Protein AF-A0A7S4FDG1-F1 (afdb_monomer)

Nearest PDB structures (foldseek):
  8xqa-assembly1_B  TM=4.935E-01  e=6.715E+00  Strongylocentrotus purpuratus

Foldseek 3Di:
DPLPVVCVVLVVQLVVVCPDPDHDDSVVSVVVS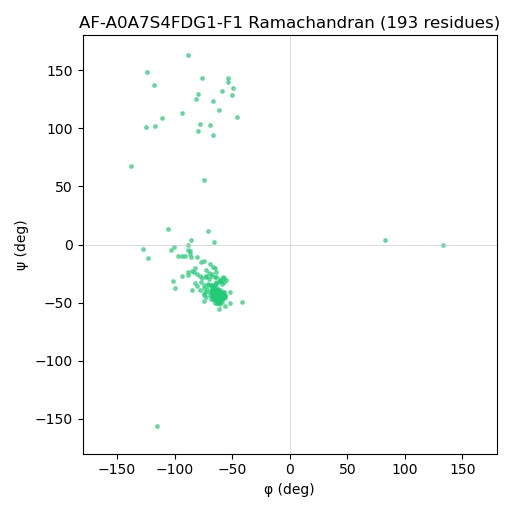LVVQCVDPVRVVVVVVCCVVCVVVVVVVVCVVLVVPADPVLLVVLVVLLVVVLVVVLVCLLVVLLVVVVVDVDDPLCNVQVSLQVLQDDDVQLVVLVVQLVPDDPCSVSSSSNSSSNNVVSNVSRVVSVCVSCVSSVNNDPDDPPPDDDPPPVVVVVVVVVD

Secondary structure (DSSP, 8-state):
--SGGG-HHHHHHHHHHHSSSS---HHHHHHHHHHHHHTSTTHHHHHHHHHHHHHHHHHHHHHHHHHHHS-HHHHHHHHHHHHHHHHHHHHHHHHHHHHHHHHTT--HHHHHHGGGGGS---HHHHHHHHHHHHH-TTTHHHHHHHHHHHHHHHHHHHHHHHHHHHHHHTGGG-PPPTT---TTSHHHHHTTT--

Solvent-accessible surface area (backbone atoms only — not comparable to full-atom values): 10952 Å² total; per-residue (Å²): 130,85,66,69,80,76,41,56,68,56,56,47,51,48,49,57,53,56,71,46,102,54,87,56,56,69,69,59,47,51,52,52,53,48,51,61,42,56,72,35,80,79,50,32,57,60,50,49,54,52,45,69,66,44,46,63,60,53,50,50,52,48,52,49,51,57,57,69,71,52,59,69,68,54,36,67,73,28,43,68,59,10,52,51,52,42,52,54,46,54,52,50,39,46,51,50,37,43,52,52,31,71,77,39,98,53,56,71,44,51,46,72,33,46,43,37,56,63,50,47,61,63,67,69,59,53,54,54,31,53,49,41,30,74,72,30,88,90,60,14,56,67,48,24,38,25,49,50,44,22,45,52,54,30,49,67,53,14,60,62,34,30,55,48,23,31,54,70,54,56,64,69,64,70,70,66,69,92,88,61,87,75,78,69,65,60,67,63,53,54,68,68,73,78,115

Mean predicted aligned error: 11.76 Å

Sequence (195 aa):
GRYAFRFEPFARAAMAMDAGPCWIEPMLSCMLAGSLVCNDWRRRHELHLLLSSTMPDVLLFFFFTTGGAMDSTLLLTAWPAAVGLCAARIVSMYVGAKAGASCSDSPPAMASYGWLAFVTQAGVSLGLTEEIGAKFEHFGKPLETALAASIVLNQLIGPPMLKLALRRSGEAFSAPPAGREWKGAEAAGESAAEA

Structure (mmCIF, N/CA/C/O backbone):
data_AF-A0A7S4FDG1-F1
#
_entry.id   AF-A0A7S4FDG1-F1
#
loop_
_atom_site.group_PDB
_atom_site.id
_atom_site.type_symbol
_atom_site.label_atom_id
_atom_site.label_alt_id
_atom_site.label_comp_id
_atom_site.label_asym_id
_atom_site.label_entity_id
_atom_site.label_seq_id
_atom_site.pdbx_PDB_ins_code
_atom_site.Cartn_x
_atom_site.Cartn_y
_atom_site.Cartn_z
_atom_site.occupancy
_atom_site.B_iso_or_equiv
_atom_site.auth_seq_id
_atom_site.auth_comp_id
_atom_site.auth_asym_id
_atom_site.auth_atom_id
_atom_site.pdbx_PDB_model_num
ATOM 1 N N . GLY A 1 1 ? -6.623 31.354 -6.448 1.00 41.88 1 GLY A N 1
ATOM 2 C CA . GLY A 1 1 ? -5.922 32.495 -5.818 1.00 41.88 1 GLY A CA 1
ATOM 3 C C . GLY A 1 1 ? -6.141 32.679 -4.315 1.00 41.88 1 GLY A C 1
ATOM 4 O O . GLY A 1 1 ? -5.255 33.229 -3.685 1.00 41.88 1 GLY A O 1
ATOM 5 N N . ARG A 1 2 ? -7.266 32.254 -3.704 1.00 41.38 2 ARG A N 1
ATOM 6 C CA . ARG A 1 2 ? -7.578 32.555 -2.281 1.00 41.38 2 ARG A CA 1
ATOM 7 C C . ARG A 1 2 ? -7.160 31.499 -1.245 1.00 41.38 2 ARG A C 1
ATOM 9 O O . ARG A 1 2 ? -7.183 31.799 -0.060 1.00 41.38 2 ARG A O 1
ATOM 16 N N . TYR A 1 3 ? -6.736 30.311 -1.674 1.00 44.47 3 TYR A N 1
ATOM 17 C CA . TYR A 1 3 ? -6.287 29.254 -0.757 1.00 44.47 3 TYR A CA 1
ATOM 18 C C . TYR A 1 3 ? -4.770 29.258 -0.528 1.00 44.47 3 TYR A C 1
ATOM 20 O O . TYR A 1 3 ? -4.333 28.904 0.554 1.00 44.47 3 TYR A O 1
ATOM 28 N N . ALA A 1 4 ? -3.963 29.751 -1.476 1.00 44.75 4 ALA A N 1
ATOM 29 C CA . ALA A 1 4 ? -2.496 29.727 -1.384 1.00 44.75 4 ALA A CA 1
ATOM 30 C C . ALA A 1 4 ? -1.928 30.493 -0.168 1.00 44.75 4 ALA A C 1
ATOM 32 O O . ALA A 1 4 ? -0.920 30.090 0.401 1.00 44.75 4 ALA A O 1
ATOM 33 N N . PHE A 1 5 ? -2.597 31.560 0.280 1.00 43.16 5 PHE A N 1
ATOM 34 C CA . PHE A 1 5 ? -2.069 32.458 1.317 1.00 43.16 5 PHE A CA 1
ATOM 35 C C . PHE A 1 5 ? -2.235 31.937 2.759 1.00 43.16 5 PHE A C 1
ATOM 37 O O . PHE A 1 5 ? -1.664 32.506 3.683 1.00 43.16 5 PHE A O 1
ATOM 44 N N . ARG A 1 6 ? -3.005 30.860 2.983 1.00 53.59 6 ARG A N 1
ATOM 45 C CA . ARG A 1 6 ? -3.254 30.310 4.334 1.00 53.59 6 ARG A CA 1
ATOM 46 C C . ARG A 1 6 ? -2.449 29.036 4.644 1.00 53.59 6 ARG A C 1
ATOM 48 O O . ARG A 1 6 ? -2.449 28.590 5.788 1.00 53.59 6 ARG A O 1
ATOM 55 N N . PHE A 1 7 ? -1.704 28.512 3.662 1.00 53.28 7 PHE A N 1
ATOM 56 C CA . PHE A 1 7 ? -0.836 27.326 3.791 1.00 53.28 7 PHE A CA 1
ATOM 57 C C . PHE A 1 7 ? 0.651 27.641 3.962 1.00 53.28 7 PHE A C 1
ATOM 59 O O . PHE A 1 7 ? 1.423 26.721 4.197 1.00 53.28 7 PHE A O 1
ATOM 66 N N . GLU A 1 8 ? 1.049 28.914 3.937 1.00 57.84 8 GLU A N 1
ATOM 67 C CA . GLU A 1 8 ? 2.378 29.380 4.373 1.00 57.84 8 GLU A CA 1
ATOM 68 C C . GLU A 1 8 ? 2.864 28.681 5.664 1.00 57.84 8 GLU A C 1
ATOM 70 O O . GLU A 1 8 ? 3.946 28.102 5.647 1.00 57.84 8 GLU A O 1
ATOM 75 N N . PRO A 1 9 ? 2.074 28.597 6.757 1.00 58.34 9 PRO A N 1
ATOM 76 C CA . PRO A 1 9 ? 2.510 27.885 7.960 1.00 58.34 9 PRO A CA 1
ATOM 77 C C . PRO A 1 9 ? 2.621 26.359 7.786 1.00 58.34 9 PRO A C 1
ATOM 79 O O . PRO A 1 9 ? 3.422 25.742 8.479 1.00 58.34 9 PRO A O 1
ATOM 82 N N . PHE A 1 10 ? 1.857 25.742 6.877 1.00 55.50 10 PHE A N 1
ATOM 83 C CA . PHE A 1 10 ? 1.939 24.303 6.581 1.00 55.50 10 PHE A CA 1
ATOM 84 C C . PHE A 1 10 ? 3.189 23.977 5.759 1.00 55.50 10 PHE A C 1
ATOM 86 O O . PHE A 1 10 ? 3.961 23.099 6.133 1.00 55.50 10 PHE A O 1
ATOM 93 N N . ALA A 1 11 ? 3.427 24.740 4.689 1.00 56.88 11 ALA A N 1
ATOM 94 C CA . ALA A 1 11 ? 4.630 24.629 3.875 1.00 56.88 11 ALA A CA 1
ATOM 95 C C . ALA A 1 11 ? 5.883 24.916 4.711 1.00 56.88 11 ALA A C 1
ATOM 97 O O . ALA A 1 11 ? 6.861 24.186 4.614 1.00 56.88 11 ALA A O 1
ATOM 98 N N . ARG A 1 12 ? 5.830 25.910 5.606 1.00 61.75 12 ARG A N 1
ATOM 99 C CA . ARG A 1 12 ? 6.939 26.236 6.510 1.00 61.75 12 ARG A CA 1
ATOM 100 C C . ARG A 1 12 ? 7.155 25.200 7.603 1.00 61.75 12 ARG A C 1
ATOM 102 O O . ARG A 1 12 ? 8.304 24.965 7.942 1.00 61.75 12 ARG A O 1
ATOM 109 N N . ALA A 1 13 ? 6.109 24.568 8.137 1.00 58.72 13 ALA A N 1
ATOM 110 C CA . ALA A 1 13 ? 6.269 23.464 9.084 1.00 58.72 13 ALA A CA 1
ATOM 111 C C . ALA A 1 13 ? 6.895 22.234 8.407 1.00 58.72 13 ALA A C 1
ATOM 113 O O . ALA A 1 13 ? 7.852 21.679 8.934 1.00 58.72 13 ALA A O 1
ATOM 114 N N . ALA A 1 14 ? 6.421 21.867 7.212 1.00 54.94 14 ALA A N 1
ATOM 115 C CA . ALA A 1 14 ? 6.989 20.766 6.436 1.00 54.94 14 ALA A CA 1
ATOM 116 C C . ALA A 1 14 ? 8.443 21.047 6.004 1.00 54.94 14 ALA A C 1
ATOM 118 O O . ALA A 1 14 ? 9.305 20.193 6.178 1.00 54.94 14 ALA A O 1
ATOM 119 N N . MET A 1 15 ? 8.741 22.263 5.527 1.00 59.97 15 MET A N 1
ATOM 120 C CA . MET A 1 15 ? 10.105 22.687 5.173 1.00 59.97 15 MET A CA 1
ATOM 121 C C . MET A 1 15 ? 11.023 22.821 6.395 1.00 59.97 15 MET A C 1
ATOM 123 O O . MET A 1 15 ? 12.203 22.518 6.298 1.00 59.97 15 MET A O 1
ATOM 127 N N . ALA A 1 16 ? 10.517 23.243 7.558 1.00 60.00 16 ALA A N 1
ATOM 128 C CA . ALA A 1 16 ? 11.314 23.304 8.785 1.00 60.00 16 ALA A CA 1
ATOM 129 C C . ALA A 1 16 ? 11.660 21.908 9.330 1.00 60.00 16 ALA A C 1
ATOM 131 O O . ALA A 1 16 ? 12.708 21.747 9.950 1.00 60.00 16 ALA A O 1
ATOM 132 N N . MET A 1 17 ? 10.804 20.908 9.091 1.00 57.97 17 MET A N 1
ATOM 133 C CA . MET A 1 17 ? 11.086 19.502 9.406 1.00 57.97 17 MET A CA 1
ATOM 134 C C . MET A 1 17 ? 12.119 18.887 8.449 1.00 57.97 17 MET A C 1
ATOM 136 O O . MET A 1 17 ? 12.857 17.999 8.863 1.00 57.97 17 MET A O 1
ATOM 140 N N . ASP A 1 18 ? 12.201 19.387 7.214 1.00 57.38 18 ASP A N 1
ATOM 141 C CA . ASP A 1 18 ? 13.175 18.977 6.189 1.00 57.38 18 ASP A CA 1
ATOM 142 C C . ASP A 1 18 ? 14.533 19.710 6.310 1.00 57.38 18 ASP A C 1
ATOM 144 O O . ASP A 1 18 ? 15.568 19.207 5.891 1.00 57.38 18 ASP A O 1
ATOM 148 N N . ALA A 1 19 ? 14.566 20.892 6.941 1.00 57.69 19 ALA A N 1
ATOM 149 C CA . ALA A 1 19 ? 15.755 21.753 7.033 1.00 57.69 19 ALA A CA 1
ATOM 150 C C . ALA A 1 19 ? 16.727 21.430 8.194 1.00 57.69 19 ALA A C 1
ATOM 152 O O . ALA A 1 19 ? 17.693 22.167 8.414 1.00 57.69 19 ALA A O 1
ATOM 153 N N . GLY A 1 20 ? 16.479 20.372 8.974 1.00 55.56 20 GLY A N 1
ATOM 154 C CA . GLY A 1 20 ? 17.365 19.934 10.059 1.00 55.56 20 GLY A CA 1
ATOM 155 C C . GLY A 1 20 ? 18.460 18.958 9.590 1.00 55.56 20 GLY A C 1
ATOM 156 O O . GLY A 1 20 ? 18.309 18.315 8.560 1.00 55.56 20 GLY A O 1
ATOM 157 N N . PRO A 1 21 ? 19.543 18.743 10.367 1.00 55.69 21 PRO A N 1
ATOM 158 C CA . PRO A 1 21 ? 20.598 17.760 10.055 1.00 55.69 21 PRO A CA 1
ATOM 159 C C . PRO A 1 21 ? 20.131 16.288 10.092 1.00 55.69 21 PRO A C 1
ATOM 161 O O . PRO A 1 21 ? 20.939 15.377 9.920 1.00 55.69 21 PRO A O 1
ATOM 164 N N . CYS A 1 22 ? 18.843 16.046 10.348 1.00 54.97 22 CYS A N 1
ATOM 165 C CA . CYS A 1 22 ? 18.219 14.733 10.374 1.00 54.97 22 CYS A CA 1
ATOM 166 C C . CYS A 1 22 ? 17.273 14.637 9.173 1.00 54.97 22 CYS A C 1
ATOM 168 O O . CYS A 1 22 ? 16.245 15.307 9.148 1.00 54.97 22 CYS A O 1
ATOM 170 N N . TRP A 1 23 ? 17.640 13.830 8.179 1.00 60.53 23 TRP A N 1
ATOM 171 C CA . TRP A 1 23 ? 16.852 13.583 6.973 1.00 60.53 23 TRP A CA 1
ATOM 172 C C . TRP A 1 23 ? 15.569 12.830 7.348 1.00 60.53 23 TRP A C 1
ATOM 174 O O . TRP A 1 23 ? 15.580 11.608 7.501 1.00 60.53 23 TRP A O 1
ATOM 184 N N . ILE A 1 24 ? 14.471 13.554 7.564 1.00 68.50 24 ILE A N 1
ATOM 185 C CA . ILE A 1 24 ? 13.167 12.941 7.821 1.00 68.50 24 ILE A CA 1
ATOM 186 C C . ILE A 1 24 ? 12.574 12.502 6.485 1.00 68.50 24 ILE A C 1
ATOM 188 O O . ILE A 1 24 ? 12.487 13.280 5.540 1.00 68.50 24 ILE A O 1
ATOM 192 N N . GLU A 1 25 ? 12.125 11.251 6.414 1.00 77.88 25 GLU A N 1
ATOM 193 C CA . GLU A 1 25 ? 11.480 10.722 5.217 1.00 77.88 25 GLU A CA 1
ATOM 194 C C . GLU A 1 25 ? 10.227 11.561 4.863 1.00 77.88 25 GLU A C 1
ATOM 196 O O . GLU A 1 25 ? 9.392 11.829 5.738 1.00 77.88 25 GLU A O 1
ATOM 201 N N . PRO A 1 26 ? 10.045 11.985 3.598 1.00 79.00 26 PRO A N 1
ATOM 202 C CA . PRO A 1 26 ? 9.037 12.984 3.224 1.00 79.00 26 PRO A CA 1
ATOM 203 C C . PRO A 1 26 ? 7.595 12.555 3.538 1.00 79.00 26 PRO A C 1
ATOM 205 O O . PRO A 1 26 ? 6.754 13.388 3.882 1.00 79.00 26 PRO A O 1
ATOM 208 N N . MET A 1 27 ? 7.300 11.253 3.487 1.00 82.62 27 MET A N 1
ATOM 209 C CA . MET A 1 27 ? 5.991 10.719 3.881 1.00 82.62 27 MET A CA 1
ATOM 210 C C . MET A 1 27 ? 5.727 10.865 5.380 1.00 82.62 27 MET A C 1
ATOM 212 O O . MET A 1 27 ? 4.607 11.193 5.775 1.00 82.62 27 MET A O 1
ATOM 216 N N . LEU A 1 28 ? 6.753 10.673 6.214 1.00 83.94 28 LEU A N 1
ATOM 217 C CA . LEU A 1 28 ? 6.638 10.855 7.657 1.00 83.94 28 LEU A CA 1
ATOM 218 C C . LEU A 1 28 ? 6.413 12.332 7.994 1.00 83.94 28 LEU A C 1
ATOM 220 O O . LEU A 1 28 ? 5.528 12.644 8.788 1.00 83.94 28 LEU A O 1
ATOM 224 N N . SER A 1 29 ? 7.143 13.238 7.334 1.00 83.69 29 SER A N 1
ATOM 225 C CA . SER A 1 29 ? 6.931 14.687 7.462 1.00 83.69 29 SER A CA 1
ATOM 226 C C . SER A 1 29 ? 5.491 15.075 7.096 1.00 83.69 29 SER A C 1
ATOM 228 O O . SER A 1 29 ? 4.808 15.754 7.867 1.00 83.69 29 SER A O 1
ATOM 230 N N . CYS A 1 30 ? 4.968 14.554 5.980 1.00 84.75 30 CYS A N 1
ATOM 231 C CA . CYS A 1 30 ? 3.588 14.794 5.557 1.00 84.75 30 CYS A CA 1
ATOM 232 C C . CYS A 1 30 ? 2.556 14.256 6.565 1.00 84.75 30 CYS A C 1
ATOM 234 O O . CYS A 1 30 ? 1.606 14.960 6.915 1.00 84.75 30 CYS A O 1
ATOM 236 N N . MET A 1 31 ? 2.757 13.039 7.080 1.00 87.50 31 MET A N 1
ATOM 237 C CA . MET A 1 31 ? 1.870 12.429 8.074 1.00 87.50 31 MET A CA 1
ATOM 238 C C . MET A 1 31 ? 1.861 13.220 9.387 1.00 87.50 31 MET A C 1
ATOM 240 O O . MET A 1 31 ? 0.790 13.494 9.935 1.00 87.50 31 MET A O 1
ATOM 244 N N . LEU A 1 32 ? 3.034 13.640 9.869 1.00 87.50 32 LEU A N 1
ATOM 245 C CA . LEU A 1 32 ? 3.159 14.466 11.069 1.00 87.50 32 LEU A CA 1
ATOM 246 C C . LEU A 1 32 ? 2.479 15.823 10.871 1.00 87.50 32 LEU A C 1
ATOM 248 O O . LEU A 1 32 ? 1.639 16.203 11.688 1.00 87.50 32 LEU A O 1
ATOM 252 N N . ALA A 1 33 ? 2.755 16.514 9.764 1.00 83.31 33 ALA A N 1
ATOM 253 C CA . ALA A 1 33 ? 2.113 17.784 9.435 1.00 83.31 33 ALA A CA 1
ATOM 254 C C . ALA A 1 33 ? 0.581 17.645 9.355 1.00 83.31 33 ALA A C 1
ATOM 256 O O . ALA A 1 33 ? -0.146 18.449 9.941 1.00 83.31 33 ALA A O 1
ATOM 257 N N . GLY A 1 34 ? 0.080 16.593 8.700 1.00 87.12 34 GLY A N 1
ATOM 258 C CA . GLY A 1 34 ? -1.347 16.278 8.635 1.00 87.12 34 GLY A CA 1
ATOM 259 C C . GLY A 1 34 ? -1.956 16.043 10.017 1.00 87.12 34 GLY A C 1
ATOM 260 O O . GLY A 1 34 ? -2.988 16.629 10.339 1.00 87.12 34 GLY A O 1
ATOM 261 N N . SER A 1 35 ? -1.295 15.254 10.868 1.00 86.88 35 SER A N 1
ATOM 262 C CA . SER A 1 35 ? -1.765 14.978 12.231 1.00 86.88 35 SER A CA 1
ATOM 263 C C . SER A 1 35 ? -1.859 16.247 13.092 1.00 86.88 35 SER A C 1
ATOM 265 O O . SER A 1 35 ? -2.877 16.471 13.749 1.00 86.88 35 SER A O 1
ATOM 267 N N . LEU A 1 36 ? -0.858 17.134 13.015 1.00 86.56 36 LEU A N 1
ATOM 268 C CA . LEU A 1 36 ? -0.838 18.413 13.727 1.00 86.56 36 LEU A CA 1
ATOM 269 C C . LEU A 1 36 ? -1.964 19.350 13.273 1.00 86.56 36 LEU A C 1
ATOM 271 O O . LEU A 1 36 ? -2.584 20.014 14.103 1.00 86.56 36 LEU A O 1
ATOM 275 N N . VAL A 1 37 ? -2.256 19.397 11.970 1.00 83.44 37 VAL A N 1
ATOM 276 C CA . VAL A 1 37 ? -3.343 20.224 11.421 1.00 83.44 37 VAL A CA 1
ATOM 277 C C . VAL A 1 37 ? -4.719 19.642 11.751 1.00 83.44 37 VAL A C 1
ATOM 279 O O . VAL A 1 37 ? -5.625 20.394 12.110 1.00 83.44 37 VAL A O 1
ATOM 282 N N . CYS A 1 38 ? -4.888 18.320 11.675 1.00 85.06 38 CYS A N 1
ATOM 283 C CA . CYS A 1 38 ? -6.142 17.638 12.008 1.00 85.06 38 CYS A CA 1
ATOM 284 C C . CYS A 1 38 ? -6.526 17.778 13.487 1.00 85.06 38 CYS A C 1
ATOM 286 O O . CYS A 1 38 ? -7.717 17.779 13.804 1.00 85.06 38 CYS A O 1
ATOM 288 N N . ASN A 1 39 ? -5.541 17.937 14.376 1.00 87.50 39 ASN A N 1
ATOM 289 C CA . ASN A 1 39 ? -5.774 18.186 15.797 1.00 87.50 39 ASN A CA 1
ATOM 290 C C . ASN A 1 39 ? -6.439 19.556 16.067 1.00 87.50 39 ASN A C 1
ATOM 292 O O . ASN A 1 39 ? -7.050 19.760 17.113 1.00 87.50 39 ASN A O 1
ATOM 296 N N . ASP A 1 40 ? -6.378 20.498 15.119 1.00 84.62 40 ASP A N 1
ATOM 297 C CA . ASP A 1 40 ? -7.035 21.802 15.222 1.00 84.62 40 ASP A CA 1
ATOM 298 C C . ASP A 1 40 ? -8.426 21.789 14.559 1.00 84.62 40 ASP A C 1
ATOM 300 O O . ASP A 1 40 ? -8.574 21.721 13.333 1.00 84.62 40 ASP A O 1
ATOM 304 N N . TRP A 1 41 ? -9.475 21.929 15.380 1.00 70.69 41 TRP A N 1
ATOM 305 C CA . TRP A 1 41 ? -10.874 21.915 14.933 1.00 70.69 41 TRP A CA 1
ATOM 306 C C . TRP A 1 41 ? -11.197 22.951 13.845 1.00 70.69 41 TRP A C 1
ATOM 308 O O . TRP A 1 41 ? -12.076 22.703 13.015 1.00 70.69 41 TRP A O 1
ATOM 318 N N . ARG A 1 42 ? -10.517 24.105 13.827 1.00 76.25 42 ARG A N 1
ATOM 319 C CA . ARG A 1 42 ? -10.774 25.170 12.844 1.00 76.25 42 ARG A CA 1
ATOM 320 C C . ARG A 1 42 ? -10.143 24.847 11.492 1.00 76.25 42 ARG A C 1
ATOM 322 O O . ARG A 1 42 ? -10.761 25.096 10.462 1.00 76.25 42 ARG A O 1
ATOM 329 N N . ARG A 1 43 ? -8.939 24.268 11.494 1.00 78.00 43 ARG A N 1
ATOM 330 C CA . ARG A 1 43 ? -8.156 24.001 10.275 1.00 78.00 43 ARG A CA 1
ATOM 331 C C . ARG A 1 43 ? -8.468 22.654 9.625 1.00 78.00 43 ARG A C 1
ATOM 333 O O . ARG A 1 43 ? -8.329 22.534 8.412 1.00 78.00 43 ARG A O 1
ATOM 340 N N . ARG A 1 44 ? -8.980 21.670 10.375 1.00 82.38 44 ARG A N 1
ATOM 341 C CA . ARG A 1 44 ? -9.363 20.357 9.819 1.00 82.38 44 ARG A CA 1
ATOM 342 C C . ARG A 1 44 ? -10.417 20.437 8.706 1.00 82.38 44 ARG A C 1
ATOM 344 O O . ARG A 1 44 ? -10.385 19.630 7.786 1.00 82.38 44 ARG A O 1
ATOM 351 N N . HIS A 1 45 ? -11.359 21.386 8.780 1.00 84.44 45 HIS A N 1
ATOM 352 C CA . HIS A 1 45 ? -12.418 21.509 7.772 1.00 84.44 45 HIS A CA 1
ATOM 353 C C . HIS A 1 45 ? -11.874 22.095 6.467 1.00 84.44 45 HIS A C 1
ATOM 355 O O . HIS A 1 45 ? -12.157 21.566 5.396 1.00 84.44 45 HIS A O 1
ATOM 361 N N . GLU A 1 46 ? -11.033 23.131 6.565 1.00 84.75 46 GLU A N 1
ATOM 362 C CA . GLU A 1 46 ? -10.321 23.694 5.413 1.00 84.75 46 GLU A CA 1
ATOM 363 C C . GLU A 1 46 ? -9.424 22.630 4.753 1.00 84.75 46 GLU A C 1
ATOM 365 O O . GLU A 1 46 ? -9.470 22.463 3.535 1.00 84.75 46 GLU A O 1
ATOM 370 N N . LEU A 1 47 ? -8.683 21.849 5.551 1.00 85.56 47 LEU A N 1
ATOM 371 C CA . LEU A 1 47 ? -7.855 20.744 5.060 1.00 85.56 47 LEU A CA 1
ATOM 372 C C . LEU A 1 47 ? -8.691 19.668 4.350 1.00 85.56 47 LEU A C 1
ATOM 374 O O . LEU A 1 47 ? -8.340 19.253 3.250 1.00 85.56 47 LEU A O 1
ATOM 378 N N . HIS A 1 48 ? -9.809 19.240 4.941 1.00 86.69 48 HIS A N 1
ATOM 379 C CA . HIS A 1 48 ? -10.682 18.231 4.340 1.00 86.69 48 HIS A CA 1
ATOM 380 C C . HIS A 1 48 ? -11.226 18.674 2.977 1.00 86.69 48 HIS A C 1
ATOM 382 O O . HIS A 1 48 ? -11.249 17.875 2.044 1.00 86.69 48 HIS A O 1
ATOM 388 N N . LEU A 1 49 ? -11.665 19.931 2.845 1.00 86.50 49 LEU A N 1
ATOM 389 C CA . LEU A 1 49 ? -12.189 20.450 1.576 1.00 86.50 49 LEU A CA 1
ATOM 390 C C . LEU A 1 49 ? -11.121 20.444 0.479 1.00 86.50 49 LEU A C 1
ATOM 392 O O . LEU A 1 49 ? -11.401 20.036 -0.644 1.00 86.50 49 LEU A O 1
ATOM 396 N N . LEU A 1 50 ? -9.895 20.839 0.816 1.00 87.19 50 LEU A N 1
ATOM 397 C CA . LEU A 1 50 ? -8.780 20.853 -0.130 1.00 87.19 50 LEU A CA 1
ATOM 398 C C . LEU A 1 50 ? -8.325 19.453 -0.519 1.00 87.19 50 LEU A C 1
ATOM 400 O O . LEU A 1 50 ? -8.052 19.204 -1.690 1.00 87.19 50 LEU A O 1
ATOM 404 N N . LEU A 1 51 ? -8.264 18.527 0.440 1.00 88.31 51 LEU A N 1
ATOM 405 C CA . LEU A 1 51 ? -7.964 17.128 0.148 1.00 88.31 51 LEU A CA 1
ATOM 406 C C . LEU A 1 51 ? -9.054 16.519 -0.734 1.00 88.31 51 LEU A C 1
ATOM 408 O O . LEU A 1 51 ? -8.736 15.881 -1.729 1.00 88.31 51 LEU A O 1
ATOM 412 N N . SER A 1 52 ? -10.328 16.783 -0.438 1.00 88.75 52 SER A N 1
ATOM 413 C CA . SER A 1 52 ? -11.448 16.258 -1.228 1.00 88.75 52 SER A CA 1
ATOM 414 C C . SER A 1 52 ? -11.441 16.773 -2.668 1.00 88.75 52 SER A C 1
ATOM 416 O O . SER A 1 52 ? -11.835 16.037 -3.566 1.00 88.75 52 SER A O 1
ATOM 418 N N . SER A 1 53 ? -1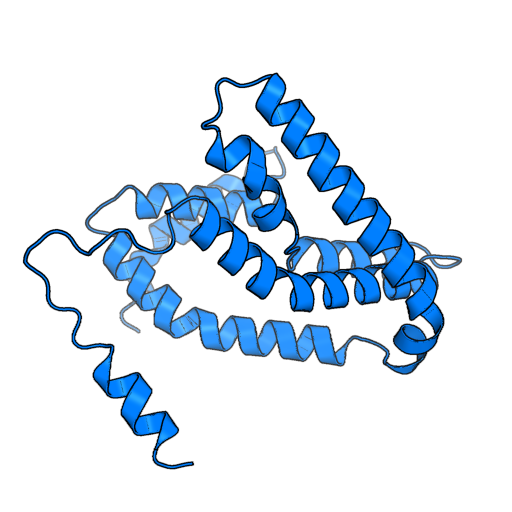0.981 18.010 -2.904 1.00 90.12 53 SER A N 1
ATOM 419 C CA . SER A 1 53 ? -10.872 18.553 -4.262 1.00 90.12 53 SER A CA 1
ATOM 420 C C . SER A 1 53 ? -9.603 18.116 -4.992 1.00 90.12 53 SER A C 1
ATOM 422 O O . SER A 1 53 ? -9.633 17.990 -6.204 1.00 90.12 53 SER A O 1
ATOM 424 N N . THR A 1 54 ? -8.487 17.924 -4.282 1.00 90.88 54 THR A N 1
ATOM 425 C CA . THR A 1 54 ? -7.158 17.761 -4.907 1.00 90.88 54 THR A CA 1
ATOM 426 C C . THR A 1 54 ? -6.706 16.302 -4.976 1.00 90.88 54 THR A C 1
ATOM 428 O O . THR A 1 54 ? -5.991 15.921 -5.899 1.00 90.88 54 THR A O 1
ATOM 431 N N . MET A 1 55 ? -7.101 15.460 -4.011 1.00 89.69 55 MET A N 1
ATOM 432 C CA . MET A 1 55 ? -6.695 14.050 -3.986 1.00 89.69 55 MET A CA 1
ATOM 433 C C . MET A 1 55 ? -7.122 13.269 -5.232 1.00 89.69 55 MET A C 1
ATOM 435 O O . MET A 1 55 ? -6.286 12.508 -5.712 1.00 89.69 55 MET A O 1
ATOM 439 N N . PRO A 1 56 ? -8.347 13.421 -5.781 1.00 92.12 56 PRO A N 1
ATOM 440 C CA . PRO A 1 56 ? -8.738 12.685 -6.982 1.00 92.12 56 PRO A CA 1
ATOM 441 C C . PRO A 1 56 ? -7.782 12.928 -8.156 1.00 92.12 56 PRO A C 1
ATOM 443 O O . PRO A 1 56 ? -7.336 11.968 -8.780 1.00 92.12 56 PRO A O 1
ATOM 446 N N . ASP A 1 57 ? -7.394 14.183 -8.390 1.00 92.56 57 ASP A N 1
ATOM 447 C CA . ASP A 1 57 ? -6.504 14.567 -9.491 1.00 92.56 57 ASP A CA 1
ATOM 448 C C . ASP A 1 57 ? -5.086 14.015 -9.298 1.00 92.56 57 ASP A C 1
ATOM 450 O O . ASP A 1 57 ? -4.493 13.444 -10.216 1.00 92.56 57 ASP A O 1
ATOM 454 N N . VAL A 1 58 ? -4.545 14.140 -8.081 1.00 90.75 58 VAL A N 1
ATOM 455 C CA . VAL A 1 58 ? -3.204 13.638 -7.747 1.00 90.75 58 VAL A CA 1
ATOM 456 C C . VAL A 1 58 ? -3.154 12.115 -7.834 1.00 90.75 58 VAL A C 1
ATOM 458 O O . VAL A 1 58 ? -2.204 11.567 -8.390 1.00 90.75 58 VAL A O 1
ATOM 461 N N . LEU A 1 59 ? -4.171 11.424 -7.312 1.00 88.31 59 LEU A N 1
ATOM 462 C CA . LEU A 1 59 ? -4.257 9.966 -7.375 1.00 88.31 59 LEU A CA 1
ATOM 463 C C . LEU A 1 59 ? -4.410 9.487 -8.817 1.00 88.31 59 LEU A C 1
ATOM 465 O O . LEU A 1 59 ? -3.740 8.531 -9.195 1.00 88.31 59 LEU A O 1
ATOM 469 N N . LEU A 1 60 ? -5.231 10.156 -9.631 1.00 92.19 60 LEU A N 1
ATOM 470 C CA . LEU A 1 60 ? -5.376 9.830 -11.047 1.00 92.19 60 LEU A CA 1
ATOM 471 C C . LEU A 1 60 ? -4.034 9.946 -11.777 1.00 92.19 60 LEU A C 1
ATOM 473 O O . LEU A 1 60 ? -3.628 9.004 -12.454 1.00 92.19 60 LEU A O 1
ATOM 477 N N . PHE A 1 61 ? -3.317 11.060 -11.600 1.00 91.38 61 PHE A N 1
ATOM 478 C CA . PHE A 1 61 ? -2.007 11.262 -12.218 1.00 91.38 61 PHE A CA 1
ATOM 479 C C . PHE A 1 61 ? -0.968 10.241 -11.736 1.00 91.38 61 PHE A C 1
ATOM 481 O O . PHE A 1 61 ? -0.233 9.674 -12.549 1.00 91.38 61 PHE A O 1
ATOM 488 N N . PHE A 1 62 ? -0.927 9.974 -10.428 1.00 84.75 62 PHE A N 1
ATOM 489 C CA . PHE A 1 62 ? -0.023 8.996 -9.827 1.00 84.75 62 PHE A CA 1
ATOM 490 C C . PHE A 1 62 ? -0.285 7.588 -10.368 1.00 84.75 62 PHE A C 1
ATOM 492 O O . PHE A 1 62 ? 0.613 6.979 -10.940 1.00 84.75 62 PHE A O 1
ATOM 499 N N . PHE A 1 63 ? -1.520 7.089 -10.264 1.00 83.38 63 PHE A N 1
ATOM 500 C CA . PHE A 1 63 ? -1.858 5.741 -10.720 1.00 83.38 63 PHE A CA 1
ATOM 501 C C . PHE A 1 63 ? -1.720 5.581 -12.233 1.00 83.38 63 PHE A C 1
ATOM 503 O O . PHE A 1 63 ? -1.306 4.516 -12.684 1.00 83.38 63 PHE A O 1
ATOM 510 N N . PHE A 1 64 ? -2.011 6.623 -13.016 1.00 89.06 64 PHE A N 1
ATOM 511 C CA . PHE A 1 64 ? -1.797 6.596 -14.459 1.00 89.06 64 PHE A CA 1
ATOM 512 C C . PHE A 1 64 ? -0.307 6.516 -14.811 1.00 89.06 64 PHE A C 1
ATOM 514 O O . PHE A 1 64 ? 0.088 5.669 -15.607 1.00 89.06 64 PHE A O 1
ATOM 521 N N . THR A 1 65 ? 0.530 7.348 -14.185 1.00 85.56 65 THR A N 1
ATOM 522 C CA . THR A 1 65 ? 1.979 7.366 -14.440 1.00 85.56 65 THR A CA 1
ATOM 523 C C . THR A 1 65 ? 2.637 6.068 -13.981 1.00 85.56 65 THR A C 1
ATOM 525 O O . THR A 1 65 ? 3.361 5.441 -14.748 1.00 85.56 65 THR A O 1
ATOM 528 N N . THR A 1 66 ? 2.340 5.616 -12.760 1.00 78.69 66 THR A N 1
ATOM 529 C CA . THR A 1 66 ? 2.840 4.340 -12.237 1.00 78.69 66 THR A CA 1
ATOM 530 C C . THR A 1 66 ? 2.354 3.163 -13.082 1.00 78.69 66 THR A C 1
ATOM 532 O O . THR A 1 66 ? 3.144 2.279 -13.393 1.00 78.69 66 THR A O 1
ATOM 535 N N . GLY A 1 67 ? 1.079 3.147 -13.486 1.00 79.12 67 GLY A N 1
ATOM 536 C CA . GLY A 1 67 ? 0.532 2.096 -14.343 1.00 79.12 67 GLY A CA 1
ATOM 537 C C . GLY A 1 67 ? 1.160 2.079 -15.739 1.00 79.12 67 GLY A C 1
ATOM 538 O O . GLY A 1 67 ? 1.434 1.008 -16.267 1.00 79.12 67 GLY A O 1
ATOM 539 N N . GLY A 1 68 ? 1.438 3.251 -16.318 1.00 80.50 68 GLY A N 1
ATOM 540 C CA . GLY A 1 68 ? 2.104 3.380 -17.618 1.00 80.50 68 GLY A CA 1
ATOM 541 C C . GLY A 1 68 ? 3.595 3.033 -17.595 1.00 80.50 68 GLY A C 1
ATOM 542 O O . GLY A 1 68 ? 4.127 2.585 -18.606 1.00 80.50 68 GLY A O 1
ATOM 543 N N . ALA A 1 69 ? 4.265 3.201 -16.453 1.00 75.38 69 ALA A N 1
ATOM 544 C CA . ALA A 1 69 ? 5.665 2.815 -16.269 1.00 75.38 69 ALA A CA 1
ATOM 545 C C . ALA A 1 69 ? 5.863 1.292 -16.125 1.00 75.38 69 ALA A C 1
ATOM 547 O O . ALA A 1 69 ? 6.988 0.804 -16.226 1.00 75.38 69 ALA A O 1
ATOM 548 N N . MET A 1 70 ? 4.790 0.528 -15.890 1.00 72.19 70 MET A N 1
ATOM 549 C CA . MET A 1 70 ? 4.861 -0.922 -15.720 1.00 72.19 70 MET A CA 1
ATOM 550 C C . MET A 1 70 ? 4.923 -1.662 -17.060 1.00 72.19 70 MET A C 1
ATOM 552 O O . MET A 1 70 ? 4.028 -1.559 -17.899 1.00 72.19 70 MET A O 1
ATOM 556 N N . ASP A 1 71 ? 5.944 -2.503 -17.228 1.00 75.25 71 ASP A N 1
ATOM 557 C CA . ASP A 1 71 ? 6.051 -3.395 -18.382 1.00 75.25 71 ASP A CA 1
ATOM 558 C C . ASP A 1 71 ? 5.126 -4.614 -18.222 1.00 75.25 71 ASP A C 1
ATOM 560 O O . ASP A 1 71 ? 5.411 -5.566 -17.489 1.00 75.25 71 ASP A O 1
ATOM 564 N N . SER A 1 72 ? 4.008 -4.592 -18.950 1.00 71.88 72 SER A N 1
ATOM 565 C CA . SER A 1 72 ? 3.014 -5.675 -18.966 1.00 71.88 72 SER A CA 1
ATOM 566 C C . SER A 1 72 ? 3.566 -7.048 -19.374 1.00 71.88 72 SER A C 1
ATOM 568 O O . SER A 1 72 ? 3.071 -8.071 -18.895 1.00 71.88 72 SER A O 1
ATOM 570 N N . THR A 1 73 ? 4.616 -7.096 -20.197 1.00 76.38 73 THR A N 1
ATOM 571 C CA . THR A 1 73 ? 5.241 -8.349 -20.643 1.00 76.38 73 THR A CA 1
ATOM 572 C C . THR A 1 73 ? 6.035 -8.973 -19.504 1.00 76.38 73 THR A C 1
ATOM 574 O O . THR A 1 73 ? 5.917 -10.168 -19.224 1.00 76.38 73 THR A O 1
ATOM 577 N N . LEU A 1 74 ? 6.808 -8.149 -18.796 1.00 67.69 74 LEU A N 1
ATOM 578 C CA . LEU A 1 74 ? 7.602 -8.592 -17.656 1.00 67.69 74 LEU A CA 1
ATOM 579 C C . LEU A 1 74 ? 6.701 -9.005 -16.478 1.00 67.69 74 LEU A C 1
ATOM 581 O O . LEU A 1 74 ? 6.976 -10.019 -15.831 1.00 67.69 74 LEU A O 1
ATOM 585 N N . LEU A 1 75 ? 5.566 -8.326 -16.266 1.00 71.44 75 LEU A N 1
ATOM 586 C CA . LEU A 1 75 ? 4.561 -8.704 -15.261 1.00 71.44 75 LEU A CA 1
ATOM 587 C C . LEU A 1 75 ? 4.034 -10.141 -15.445 1.00 71.44 75 LEU A C 1
ATOM 589 O O . LEU A 1 75 ? 3.932 -10.887 -14.469 1.00 71.44 75 LEU A O 1
ATOM 593 N N . LEU A 1 76 ? 3.739 -10.555 -16.683 1.00 77.81 76 LEU A N 1
ATOM 594 C CA . LEU A 1 76 ? 3.256 -11.910 -16.995 1.00 77.81 76 LEU A CA 1
ATOM 595 C C . LEU A 1 76 ? 4.294 -12.988 -16.661 1.00 77.81 76 LEU A C 1
ATOM 597 O O . LEU A 1 76 ? 3.946 -14.057 -16.159 1.00 77.81 76 LEU A O 1
ATOM 601 N N . THR A 1 77 ? 5.573 -12.697 -16.899 1.00 81.00 77 THR A N 1
ATOM 602 C CA . THR A 1 77 ? 6.666 -13.632 -16.591 1.00 81.00 77 THR A CA 1
ATOM 603 C C . THR A 1 77 ? 6.968 -13.717 -15.093 1.00 81.00 77 THR A C 1
ATOM 605 O O . THR A 1 77 ? 7.274 -14.796 -14.586 1.00 81.00 77 THR A O 1
ATOM 608 N N . ALA A 1 78 ? 6.831 -12.606 -14.364 1.00 81.69 78 ALA A N 1
ATOM 609 C CA . ALA A 1 78 ? 7.143 -12.513 -12.938 1.00 81.69 78 ALA A CA 1
ATOM 610 C C . ALA A 1 78 ? 5.967 -12.888 -12.016 1.00 81.69 78 ALA A C 1
ATOM 612 O O . ALA A 1 78 ? 6.142 -12.967 -10.797 1.00 81.69 78 ALA A O 1
ATOM 613 N N . TRP A 1 79 ? 4.780 -13.156 -12.571 1.00 84.00 79 TRP A N 1
ATOM 614 C CA . TRP A 1 79 ? 3.561 -13.463 -11.813 1.00 84.00 79 TRP A CA 1
ATOM 615 C C . TRP A 1 79 ? 3.721 -14.582 -10.758 1.00 84.00 79 TRP A C 1
ATOM 617 O O . TRP A 1 79 ? 3.232 -14.392 -9.640 1.00 84.00 79 TRP A O 1
ATOM 627 N N . PRO A 1 80 ? 4.440 -15.704 -11.004 1.00 88.44 80 PRO A N 1
ATOM 628 C CA . PRO A 1 80 ? 4.566 -16.760 -9.999 1.00 88.44 80 PRO A CA 1
ATOM 629 C C . PRO A 1 80 ? 5.386 -16.296 -8.789 1.00 88.44 80 PRO A C 1
ATOM 631 O O . PRO A 1 80 ? 5.034 -16.577 -7.642 1.00 88.44 80 PRO A O 1
ATOM 634 N N . ALA A 1 81 ? 6.455 -15.532 -9.041 1.00 88.69 81 ALA A N 1
ATOM 635 C CA . ALA A 1 81 ? 7.274 -14.935 -7.992 1.00 88.69 81 ALA A CA 1
ATOM 636 C C . ALA A 1 81 ? 6.480 -13.880 -7.209 1.00 88.69 81 ALA A C 1
ATOM 638 O O . ALA A 1 81 ? 6.545 -13.846 -5.981 1.00 88.69 81 ALA A O 1
ATOM 639 N N . ALA A 1 82 ? 5.671 -13.074 -7.901 1.00 88.19 82 ALA A N 1
ATOM 640 C CA . ALA A 1 82 ? 4.808 -12.072 -7.287 1.00 88.19 82 ALA A CA 1
ATOM 641 C C . ALA A 1 82 ? 3.792 -12.693 -6.317 1.00 88.19 82 ALA A C 1
ATOM 643 O O . ALA A 1 82 ? 3.642 -12.213 -5.193 1.00 88.19 82 ALA A O 1
ATOM 644 N N . VAL A 1 83 ? 3.146 -13.797 -6.708 1.00 90.50 83 VAL A N 1
ATOM 645 C CA . VAL A 1 83 ? 2.225 -14.543 -5.835 1.00 90.50 83 VAL A CA 1
ATOM 646 C C . VAL A 1 83 ? 2.954 -15.125 -4.630 1.00 90.50 83 VAL A C 1
ATOM 648 O O . VAL A 1 83 ? 2.465 -14.995 -3.509 1.00 90.50 83 VAL A O 1
ATOM 651 N N . GLY A 1 84 ? 4.134 -15.720 -4.831 1.00 93.00 84 GLY A N 1
ATOM 652 C CA . GLY A 1 84 ? 4.950 -16.242 -3.734 1.00 93.00 84 GLY A CA 1
ATOM 653 C C . GLY A 1 84 ? 5.321 -15.158 -2.716 1.00 93.00 84 GLY A C 1
ATOM 654 O O . GLY A 1 84 ? 5.136 -15.345 -1.513 1.00 93.00 84 GLY A O 1
ATOM 655 N N . LEU A 1 85 ? 5.767 -13.994 -3.198 1.00 90.56 85 LEU A N 1
ATOM 656 C CA . LEU A 1 85 ? 6.097 -12.838 -2.361 1.00 90.56 85 LEU A CA 1
ATOM 657 C C . LEU A 1 85 ? 4.864 -12.278 -1.641 1.00 90.56 85 LEU A C 1
ATOM 659 O O . LEU A 1 85 ? 4.937 -11.978 -0.452 1.00 90.56 85 LEU A O 1
ATOM 663 N N . CYS A 1 86 ? 3.728 -12.165 -2.330 1.00 90.38 86 CYS A N 1
ATOM 664 C CA . CYS A 1 86 ? 2.459 -11.726 -1.751 1.00 90.38 86 CYS A CA 1
ATOM 665 C C . CYS A 1 86 ? 1.993 -12.676 -0.634 1.00 90.38 86 CYS A C 1
ATOM 667 O O . CYS A 1 86 ? 1.678 -12.227 0.468 1.00 90.38 86 CYS A O 1
ATOM 669 N N . ALA A 1 87 ? 2.037 -13.991 -0.863 1.00 92.44 87 ALA A N 1
ATOM 670 C CA . ALA A 1 87 ? 1.665 -14.991 0.133 1.00 92.44 87 ALA A CA 1
ATOM 671 C C . ALA A 1 87 ? 2.589 -14.956 1.359 1.00 92.44 87 ALA A C 1
ATOM 673 O O . ALA A 1 87 ? 2.109 -14.877 2.492 1.00 92.44 87 ALA A O 1
ATOM 674 N N . ALA A 1 88 ? 3.910 -14.943 1.145 1.00 93.81 88 ALA A N 1
ATOM 675 C CA . ALA A 1 88 ? 4.889 -14.820 2.224 1.00 93.81 88 ALA A CA 1
ATOM 676 C C . ALA A 1 88 ? 4.652 -13.546 3.048 1.00 93.81 88 ALA A C 1
ATOM 678 O O . ALA A 1 88 ? 4.673 -13.576 4.281 1.00 93.81 88 ALA A O 1
ATOM 679 N N . ARG A 1 89 ? 4.336 -12.437 2.371 1.00 91.12 89 ARG A N 1
ATOM 680 C CA . ARG A 1 89 ? 4.004 -11.167 3.011 1.00 91.12 89 ARG A CA 1
ATOM 681 C C . ARG A 1 89 ? 2.742 -11.280 3.864 1.00 91.12 89 ARG A C 1
ATOM 683 O O . ARG A 1 89 ? 2.785 -10.905 5.032 1.00 91.12 89 ARG A O 1
ATOM 690 N N . ILE A 1 90 ? 1.648 -11.824 3.333 1.00 91.50 90 ILE A N 1
ATOM 691 C CA . ILE A 1 90 ? 0.391 -12.014 4.077 1.00 91.50 90 ILE A CA 1
ATOM 692 C C . ILE A 1 90 ? 0.622 -12.846 5.343 1.00 91.50 90 ILE A C 1
ATOM 694 O O . ILE A 1 90 ? 0.181 -12.453 6.424 1.00 91.50 90 ILE A O 1
ATOM 698 N N . VAL A 1 91 ? 1.372 -13.945 5.236 1.00 93.88 91 VAL A N 1
ATOM 699 C CA . VAL A 1 91 ? 1.724 -14.787 6.389 1.00 93.88 91 VAL A CA 1
ATOM 700 C C . VAL A 1 91 ? 2.549 -13.998 7.405 1.00 93.88 91 VAL A C 1
ATOM 702 O O . VAL A 1 91 ? 2.233 -14.016 8.594 1.00 93.88 91 VAL A O 1
ATOM 705 N N . SER A 1 92 ? 3.561 -13.252 6.955 1.00 93.69 92 SER A N 1
ATOM 706 C CA . SER A 1 92 ? 4.392 -12.433 7.845 1.00 93.69 92 SER A CA 1
ATOM 707 C C . SER A 1 92 ? 3.593 -11.339 8.563 1.00 93.69 92 SER A C 1
ATOM 709 O O . SER A 1 92 ? 3.790 -11.135 9.757 1.00 93.69 92 SER A O 1
ATOM 711 N N . MET A 1 93 ? 2.633 -10.694 7.888 1.00 92.25 93 MET A N 1
ATOM 712 C CA . MET A 1 93 ? 1.745 -9.694 8.490 1.00 92.25 93 MET A CA 1
ATOM 713 C C . MET A 1 93 ? 0.808 -10.320 9.520 1.00 92.25 93 MET A C 1
ATOM 715 O O . MET A 1 93 ? 0.624 -9.753 10.593 1.00 92.25 93 MET A O 1
ATOM 719 N N . TYR A 1 94 ? 0.254 -11.499 9.231 1.00 92.44 94 TYR A N 1
ATOM 720 C CA . TYR A 1 94 ? -0.568 -12.235 10.188 1.00 92.4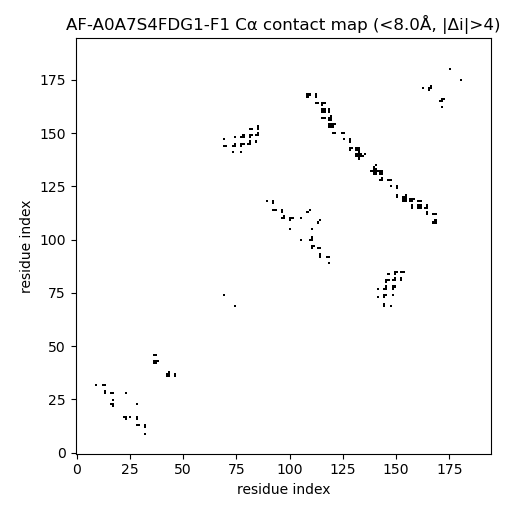4 94 TYR A CA 1
ATOM 721 C C . TYR A 1 94 ? 0.224 -12.590 11.452 1.00 92.44 94 TYR A C 1
ATOM 723 O O . TYR A 1 94 ? -0.211 -12.280 12.562 1.00 92.44 94 TYR A O 1
ATOM 731 N N . VAL A 1 95 ? 1.408 -13.190 11.293 1.00 94.12 95 VAL A N 1
ATOM 732 C CA . VAL A 1 95 ? 2.268 -13.576 12.420 1.00 94.12 95 VAL A CA 1
ATOM 733 C C . VAL A 1 95 ? 2.741 -12.345 13.191 1.00 94.12 95 VAL A C 1
ATOM 735 O O . VAL A 1 95 ? 2.631 -12.320 14.414 1.00 94.12 95 VAL A O 1
ATOM 738 N N . GLY A 1 96 ? 3.205 -11.303 12.498 1.00 92.75 96 GLY A N 1
ATOM 739 C CA . GLY A 1 96 ? 3.681 -10.063 13.110 1.00 92.75 96 GLY A CA 1
ATOM 740 C C . GLY A 1 96 ? 2.587 -9.325 13.878 1.00 92.75 96 GLY A C 1
ATOM 741 O O . GLY A 1 96 ? 2.810 -8.900 15.008 1.00 92.75 96 GLY A O 1
ATOM 742 N N . ALA A 1 97 ? 1.378 -9.238 13.321 1.00 91.38 97 ALA A N 1
ATOM 743 C CA . ALA A 1 97 ? 0.243 -8.629 14.005 1.00 91.38 97 ALA A CA 1
ATOM 744 C C . ALA A 1 97 ? -0.207 -9.449 15.219 1.00 91.38 97 ALA A C 1
ATOM 746 O O . ALA A 1 97 ? -0.523 -8.871 16.254 1.00 91.38 97 ALA A O 1
ATOM 747 N N . LYS A 1 98 ? -0.208 -10.786 15.128 1.00 90.31 98 LYS A N 1
ATOM 748 C CA . LYS A 1 98 ? -0.513 -11.662 16.269 1.00 90.31 98 LYS A CA 1
ATOM 749 C C . LYS A 1 98 ? 0.534 -11.549 17.371 1.00 90.31 98 LYS A C 1
ATOM 751 O O . LYS A 1 98 ? 0.166 -11.446 18.536 1.00 90.31 98 LYS A O 1
ATOM 756 N N . ALA A 1 99 ? 1.814 -11.526 17.010 1.00 92.25 99 ALA A N 1
ATOM 757 C CA . ALA A 1 99 ? 2.905 -11.329 17.955 1.00 92.25 99 ALA A CA 1
ATOM 758 C C . ALA A 1 99 ? 2.804 -9.953 18.634 1.00 92.25 99 ALA A C 1
ATOM 760 O O . ALA A 1 99 ? 2.791 -9.873 19.858 1.00 92.25 99 ALA A O 1
ATOM 761 N N .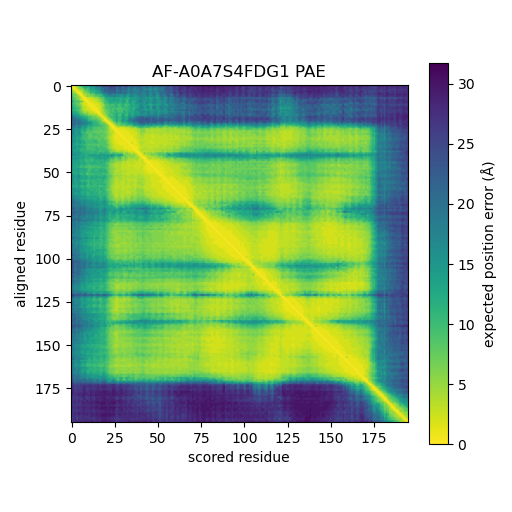 GLY A 1 100 ? 2.623 -8.879 17.859 1.00 91.06 100 GLY A N 1
ATOM 762 C CA . GLY A 1 100 ? 2.457 -7.524 18.390 1.00 91.06 100 GLY A CA 1
ATOM 763 C C . GLY A 1 100 ? 1.216 -7.372 19.273 1.00 91.06 100 GLY A C 1
ATOM 764 O O . GLY A 1 100 ? 1.282 -6.744 20.329 1.00 91.06 100 GLY A O 1
ATOM 765 N N . ALA A 1 101 ? 0.103 -8.007 18.900 1.00 89.75 101 ALA A N 1
ATOM 766 C CA . ALA A 1 101 ? -1.111 -8.040 19.708 1.00 89.75 101 ALA A CA 1
ATOM 767 C C . ALA A 1 101 ? -0.971 -8.891 20.977 1.00 89.75 101 ALA A C 1
ATOM 769 O O . ALA A 1 101 ? -1.691 -8.649 21.931 1.00 89.75 101 ALA A O 1
ATOM 770 N N . SER A 1 102 ? -0.066 -9.872 21.012 1.00 87.06 102 SER A N 1
ATOM 771 C CA . SER A 1 102 ? 0.237 -10.624 22.236 1.00 87.06 102 SER A CA 1
ATOM 772 C C . SER A 1 102 ? 1.141 -9.842 23.190 1.00 87.06 102 SER A C 1
ATOM 774 O O . SER A 1 102 ? 1.107 -10.091 24.391 1.00 87.06 102 SER A O 1
ATOM 776 N N . CYS A 1 103 ? 1.972 -8.936 22.668 1.00 91.12 103 CYS A N 1
ATOM 777 C CA . CYS A 1 103 ? 2.842 -8.073 23.469 1.00 91.12 103 CYS A CA 1
ATOM 778 C C . CYS A 1 103 ? 2.156 -6.778 23.933 1.00 91.12 103 CYS A C 1
ATOM 780 O O . CYS A 1 103 ? 2.743 -6.031 24.710 1.00 91.12 103 CYS A O 1
ATOM 782 N N . SER A 1 104 ? 0.950 -6.488 23.445 1.00 86.38 104 SER A N 1
ATOM 783 C CA . SER A 1 104 ? 0.186 -5.288 23.781 1.00 86.38 104 SER A CA 1
ATOM 784 C C . SER A 1 104 ? -1.182 -5.672 24.336 1.00 86.38 104 SER A C 1
ATOM 786 O O . SER A 1 104 ? -1.767 -6.652 23.893 1.00 86.38 104 SER A O 1
ATOM 788 N N . ASP A 1 105 ? -1.741 -4.874 25.248 1.00 86.06 105 ASP A N 1
ATOM 789 C CA . ASP A 1 105 ? -3.141 -5.008 25.693 1.00 86.06 105 ASP A CA 1
ATOM 790 C C . ASP A 1 105 ? -4.115 -4.490 24.613 1.00 86.06 105 ASP A C 1
ATOM 792 O O . ASP A 1 105 ? -4.918 -3.578 24.818 1.00 86.06 105 ASP A O 1
ATOM 796 N N . SER A 1 106 ? -3.997 -5.038 23.403 1.00 82.25 106 SER A N 1
ATOM 797 C CA . SER A 1 106 ? -4.799 -4.644 22.250 1.00 82.25 106 SER A CA 1
ATOM 798 C C . SER A 1 106 ? -6.219 -5.221 22.334 1.00 82.25 106 SER A C 1
ATOM 800 O O . SER A 1 106 ? -6.395 -6.382 22.712 1.00 82.25 106 SER A O 1
ATOM 802 N N . PRO A 1 107 ? -7.254 -4.477 21.894 1.00 85.44 107 PRO A N 1
ATOM 803 C CA . PRO A 1 107 ? -8.614 -4.998 21.807 1.00 85.44 107 PRO A CA 1
ATOM 804 C C . PRO A 1 107 ? -8.694 -6.305 20.987 1.00 85.44 107 PRO A C 1
ATOM 806 O O . PRO A 1 107 ? -8.033 -6.410 19.945 1.00 85.44 107 PRO A O 1
ATOM 809 N N . PRO A 1 108 ? -9.556 -7.276 21.360 1.00 83.50 108 PRO A N 1
ATOM 810 C CA . PRO A 1 108 ? -9.641 -8.585 20.692 1.00 83.50 108 PRO A CA 1
ATOM 811 C C . PRO A 1 108 ? -9.928 -8.503 19.187 1.00 83.50 108 PRO A C 1
ATOM 813 O O . PRO A 1 108 ? -9.463 -9.334 18.400 1.00 83.50 108 PRO A O 1
ATOM 816 N N . ALA A 1 109 ? -10.681 -7.478 18.778 1.00 85.25 109 ALA A N 1
ATOM 817 C CA . ALA A 1 109 ? -10.964 -7.171 17.382 1.00 85.25 109 ALA A CA 1
ATOM 818 C C . ALA A 1 109 ? -9.690 -6.801 16.604 1.00 85.25 109 ALA A C 1
ATOM 820 O O . ALA A 1 109 ? -9.449 -7.351 15.528 1.00 85.25 109 ALA A O 1
ATOM 821 N N . MET A 1 110 ? -8.840 -5.939 17.171 1.00 83.25 110 MET A N 1
ATOM 822 C CA . MET A 1 110 ? -7.576 -5.527 16.556 1.00 83.25 110 MET A CA 1
ATOM 823 C C . MET A 1 110 ? -6.590 -6.700 16.488 1.00 83.25 110 MET A C 1
ATOM 825 O O . MET A 1 110 ? -5.981 -6.934 15.446 1.00 83.25 110 MET A O 1
ATOM 829 N N . ALA A 1 111 ? -6.533 -7.521 17.540 1.00 84.81 111 ALA A N 1
ATOM 830 C CA . ALA A 1 111 ? -5.721 -8.738 17.579 1.00 84.81 111 ALA A CA 1
ATOM 831 C C . ALA A 1 111 ? -6.151 -9.810 16.555 1.00 84.81 111 ALA A C 1
ATOM 833 O O . ALA A 1 111 ? -5.366 -10.688 16.185 1.00 84.81 111 ALA A O 1
ATOM 834 N N . SER A 1 112 ? -7.410 -9.792 16.110 1.00 85.31 112 SER A N 1
ATOM 835 C CA . SER A 1 112 ? -7.964 -10.802 15.196 1.00 85.31 112 SER A CA 1
ATOM 836 C C . SER A 1 112 ? -8.004 -10.342 13.742 1.00 85.31 112 SER A C 1
ATOM 838 O O . SER A 1 112 ? -7.737 -11.144 12.847 1.00 85.31 112 SER A O 1
ATOM 840 N N . TYR A 1 113 ? -8.301 -9.063 13.508 1.00 88.38 113 TYR A N 1
ATOM 841 C CA . TYR A 1 113 ? -8.581 -8.525 12.176 1.00 88.38 113 TYR A CA 1
ATOM 842 C C . TYR A 1 113 ? -7.671 -7.362 11.768 1.00 88.38 113 TYR A C 1
ATOM 844 O O . TYR A 1 113 ? -7.648 -7.024 10.590 1.00 88.38 113 TYR A O 1
ATOM 852 N N . GLY A 1 114 ? -6.888 -6.779 12.685 1.00 85.88 114 GLY A N 1
ATOM 853 C CA . GLY A 1 114 ? -6.044 -5.613 12.394 1.00 85.88 114 GLY A CA 1
ATOM 854 C C . GLY A 1 114 ? -5.006 -5.860 11.295 1.00 85.88 114 GLY A C 1
ATOM 855 O O . GLY A 1 114 ? -4.727 -4.974 10.495 1.00 85.88 114 GLY A O 1
ATOM 856 N N . TRP A 1 115 ? -4.509 -7.094 11.172 1.00 90.56 115 TRP A N 1
ATOM 857 C CA . TRP A 1 115 ? -3.545 -7.473 10.133 1.00 90.56 115 TRP A CA 1
ATOM 858 C C . TRP A 1 115 ? -4.068 -7.276 8.702 1.00 90.56 115 TRP A C 1
ATOM 860 O O . TRP A 1 115 ? -3.283 -6.986 7.803 1.00 90.56 115 TRP A O 1
ATOM 870 N N . LEU A 1 116 ? -5.385 -7.385 8.492 1.00 91.06 116 LEU A N 1
ATOM 871 C CA . LEU A 1 116 ? -6.021 -7.185 7.187 1.00 91.06 116 LEU A CA 1
ATOM 872 C C . LEU A 1 116 ? -5.872 -5.740 6.691 1.00 91.06 116 LEU A C 1
ATOM 874 O O . LEU A 1 116 ? -5.834 -5.512 5.484 1.00 91.06 116 LEU A O 1
ATOM 878 N N . ALA A 1 117 ? -5.758 -4.769 7.604 1.00 89.19 117 ALA A N 1
ATOM 879 C CA . ALA A 1 117 ? -5.569 -3.363 7.257 1.00 89.19 117 ALA A CA 1
ATOM 880 C C . ALA A 1 117 ? -4.152 -3.062 6.735 1.00 89.19 117 ALA A C 1
ATOM 882 O O . ALA A 1 117 ? -3.966 -2.093 6.006 1.00 89.19 117 ALA A O 1
ATOM 883 N N . PHE A 1 118 ? -3.159 -3.902 7.051 1.00 88.75 118 PHE A N 1
ATOM 884 C CA . PHE A 1 118 ? -1.770 -3.723 6.606 1.00 88.75 118 PHE A CA 1
ATOM 885 C C . PHE A 1 118 ? -1.474 -4.329 5.229 1.00 88.75 118 PHE A C 1
ATOM 887 O O . PHE A 1 118 ? -0.376 -4.154 4.701 1.00 88.75 118 PHE A O 1
ATOM 894 N N . VAL A 1 119 ? -2.443 -5.034 4.637 1.00 89.38 119 VAL A N 1
ATOM 895 C CA . VAL A 1 119 ? -2.263 -5.719 3.350 1.00 89.38 119 VAL A CA 1
ATOM 896 C C . VAL A 1 119 ? -2.067 -4.723 2.210 1.00 89.38 119 VAL A C 1
ATOM 898 O O . VAL A 1 119 ? -1.237 -4.954 1.331 1.00 89.38 119 VAL A O 1
ATOM 901 N N . THR A 1 120 ? -2.780 -3.594 2.237 1.00 85.19 120 THR A N 1
ATOM 902 C CA . THR A 1 120 ? -2.573 -2.508 1.274 1.00 85.19 120 THR A CA 1
ATOM 903 C C . THR A 1 120 ? -1.200 -1.878 1.477 1.00 85.19 120 THR A C 1
ATOM 905 O O . THR A 1 120 ? -0.905 -1.351 2.548 1.00 85.19 120 THR A O 1
ATOM 908 N N . GLN A 1 121 ? -0.392 -1.853 0.425 1.00 78.56 121 GLN A N 1
ATOM 909 C CA . GLN A 1 121 ? 0.908 -1.187 0.400 1.00 78.56 121 GLN A CA 1
ATOM 910 C C . GLN A 1 121 ? 0.859 -0.079 -0.649 1.00 78.56 121 GLN A C 1
ATOM 912 O O . GLN A 1 121 ? 0.279 -0.321 -1.688 1.00 78.56 121 GLN A O 1
ATOM 917 N N . ALA A 1 122 ? 1.388 1.119 -0.397 1.00 72.75 122 ALA A N 1
ATOM 918 C CA . ALA A 1 122 ? 1.197 2.272 -1.289 1.00 72.75 122 ALA A CA 1
ATOM 919 C C . ALA A 1 122 ? 2.516 2.761 -1.926 1.00 72.75 122 ALA A C 1
ATOM 921 O O . ALA A 1 122 ? 3.491 2.015 -2.043 1.00 72.75 122 ALA A O 1
ATOM 922 N N . GLY A 1 123 ? 2.544 4.036 -2.326 1.00 77.19 123 GLY A N 1
ATOM 923 C CA . GLY A 1 123 ? 3.549 4.626 -3.214 1.00 77.19 123 GLY A CA 1
ATOM 924 C C . GLY A 1 123 ? 5.009 4.546 -2.766 1.00 77.19 123 GLY A C 1
ATOM 925 O O . GLY A 1 123 ? 5.875 4.442 -3.626 1.00 77.19 123 GLY A O 1
ATOM 926 N N . VAL A 1 124 ? 5.307 4.494 -1.462 1.00 84.00 124 VAL A N 1
ATOM 927 C CA . VAL A 1 124 ? 6.700 4.350 -0.979 1.00 84.00 124 VAL A CA 1
ATOM 928 C C . VAL A 1 124 ? 7.347 3.082 -1.528 1.00 84.00 124 VAL A C 1
ATOM 930 O O . VAL A 1 124 ? 8.497 3.087 -1.947 1.00 84.00 124 VAL A O 1
ATOM 933 N N . SER A 1 125 ? 6.595 1.983 -1.562 1.00 87.88 125 SER A N 1
ATOM 934 C CA . SER A 1 125 ? 7.131 0.702 -2.023 1.00 87.88 125 SER A CA 1
ATOM 935 C C . SER A 1 125 ? 7.368 0.689 -3.527 1.00 87.88 125 SER A C 1
ATOM 937 O O . SER A 1 125 ? 8.344 0.093 -3.965 1.00 87.88 125 SER A O 1
ATOM 939 N N . LEU A 1 126 ? 6.528 1.381 -4.301 1.00 85.94 126 LEU A N 1
ATOM 940 C CA . LEU A 1 126 ? 6.740 1.568 -5.737 1.00 85.94 126 LEU A CA 1
ATOM 941 C C . LEU A 1 126 ? 7.987 2.417 -6.005 1.00 85.94 126 LEU A C 1
ATOM 943 O O . LEU A 1 126 ? 8.830 1.991 -6.784 1.00 85.94 126 LEU A O 1
ATOM 947 N N . GLY A 1 127 ? 8.158 3.539 -5.295 1.00 84.50 127 GLY A N 1
ATOM 948 C CA . GLY A 1 127 ? 9.339 4.398 -5.441 1.00 84.50 127 GLY A CA 1
ATOM 949 C C . GLY A 1 127 ? 10.650 3.688 -5.084 1.00 84.50 127 GLY A C 1
ATOM 950 O O . GLY A 1 127 ? 11.614 3.754 -5.839 1.00 84.50 127 GLY A O 1
ATOM 951 N N . LEU A 1 128 ? 10.675 2.925 -3.984 1.00 87.56 128 LEU A N 1
ATOM 952 C CA . LEU A 1 128 ? 11.847 2.115 -3.615 1.00 87.56 128 LEU A CA 1
ATOM 953 C C . LEU A 1 128 ? 12.134 1.004 -4.632 1.00 87.56 128 LEU A C 1
ATOM 955 O O . LEU A 1 128 ? 13.286 0.661 -4.879 1.00 87.56 128 LEU A O 1
ATOM 959 N N . THR A 1 129 ? 11.085 0.426 -5.215 1.00 88.31 129 THR A N 1
ATOM 960 C CA . THR A 1 129 ? 11.214 -0.618 -6.235 1.00 88.31 129 THR A CA 1
ATOM 961 C C . THR A 1 129 ? 11.839 -0.056 -7.515 1.00 88.31 129 THR A C 1
ATOM 963 O O . THR A 1 129 ? 12.761 -0.665 -8.055 1.00 88.31 129 THR A O 1
ATOM 966 N N . GLU A 1 130 ? 11.406 1.130 -7.948 1.00 85.25 130 GLU A N 1
ATOM 967 C CA . GLU A 1 130 ? 11.995 1.860 -9.077 1.00 85.25 130 GLU A CA 1
ATOM 968 C C . GLU A 1 130 ? 13.466 2.226 -8.812 1.00 85.25 130 GLU A C 1
ATOM 970 O O . GLU A 1 130 ? 14.324 2.020 -9.673 1.00 85.25 130 GLU A O 1
ATOM 975 N N . GLU A 1 131 ? 13.797 2.669 -7.593 1.00 88.19 131 GLU A N 1
ATOM 976 C CA . GLU A 1 131 ? 15.183 2.957 -7.203 1.00 88.19 131 GLU A CA 1
ATOM 977 C C . GLU A 1 131 ? 16.075 1.705 -7.280 1.00 88.19 131 GLU A C 1
ATOM 979 O O . GLU A 1 131 ? 17.193 1.770 -7.791 1.00 88.19 131 GLU A O 1
ATOM 984 N N . ILE A 1 132 ? 15.587 0.544 -6.829 1.00 89.12 132 ILE A N 1
ATOM 985 C CA . ILE A 1 132 ? 16.307 -0.737 -6.947 1.00 89.12 132 ILE A CA 1
ATOM 986 C C . ILE A 1 132 ? 16.575 -1.072 -8.418 1.00 89.12 132 ILE A C 1
ATOM 988 O O . ILE A 1 132 ? 17.685 -1.480 -8.770 1.00 89.12 132 ILE A O 1
ATOM 992 N N . GLY A 1 133 ? 15.572 -0.874 -9.272 1.00 86.69 133 GLY A N 1
ATOM 993 C CA . GLY A 1 133 ? 15.676 -1.056 -10.714 1.00 86.69 133 GLY A CA 1
ATOM 994 C C . GLY A 1 133 ? 16.758 -0.197 -11.361 1.00 86.69 133 GLY A C 1
ATOM 995 O O . GLY A 1 133 ?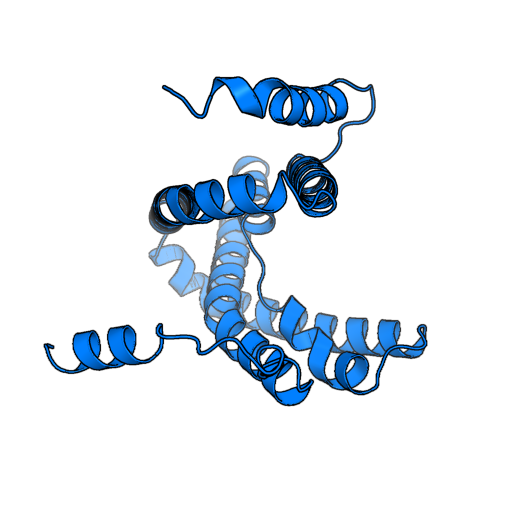 17.508 -0.679 -12.208 1.00 86.69 133 GLY A O 1
ATOM 996 N N . ALA A 1 134 ? 16.861 1.062 -10.930 1.00 86.75 134 ALA A N 1
ATOM 997 C CA . ALA A 1 134 ? 17.847 2.015 -11.426 1.00 86.75 134 ALA A CA 1
ATOM 998 C C . ALA A 1 134 ? 19.260 1.784 -10.860 1.00 86.75 134 ALA A C 1
ATOM 1000 O O . ALA A 1 134 ? 20.249 2.062 -11.534 1.00 86.75 134 ALA A O 1
ATOM 1001 N N . LYS A 1 135 ? 19.370 1.291 -9.620 1.00 91.38 135 LYS A N 1
ATOM 1002 C CA . LYS A 1 135 ? 20.643 1.191 -8.889 1.00 91.38 135 LYS A CA 1
ATOM 1003 C C . LYS A 1 135 ? 21.402 -0.113 -9.131 1.00 91.38 135 LYS A C 1
ATOM 1005 O O . LYS A 1 135 ? 22.622 -0.135 -8.979 1.00 91.38 135 LYS A O 1
ATOM 1010 N N . PHE A 1 136 ? 20.710 -1.199 -9.475 1.00 89.25 136 PHE A N 1
ATOM 1011 C CA . PHE A 1 136 ? 21.319 -2.523 -9.631 1.00 89.25 136 PHE A CA 1
ATOM 1012 C C . PHE A 1 136 ? 21.209 -3.036 -11.071 1.00 89.25 136 PHE A C 1
ATOM 1014 O O . PHE A 1 136 ? 20.188 -3.579 -11.479 1.00 89.25 136 PHE A O 1
ATOM 1021 N N . GLU A 1 137 ? 22.303 -2.952 -11.827 1.00 81.44 137 GLU A N 1
ATOM 1022 C CA . GLU A 1 137 ? 22.317 -3.282 -13.261 1.00 81.44 137 GLU A CA 1
ATOM 1023 C C . GLU A 1 137 ? 22.066 -4.771 -13.567 1.00 81.44 137 GLU A C 1
ATOM 1025 O O . GLU A 1 137 ? 21.419 -5.097 -14.558 1.00 81.44 137 GLU A O 1
ATOM 1030 N N . HIS A 1 138 ? 22.552 -5.693 -12.725 1.00 83.31 138 HIS A N 1
ATOM 1031 C CA . HIS A 1 138 ? 22.499 -7.130 -13.034 1.00 83.31 138 HIS A CA 1
ATOM 1032 C C . HIS A 1 138 ? 21.173 -7.803 -12.648 1.00 83.31 138 HIS A C 1
ATOM 1034 O O . HIS A 1 138 ? 20.680 -8.665 -13.371 1.00 83.31 138 HIS A O 1
ATOM 1040 N N . PHE A 1 139 ? 20.593 -7.431 -11.503 1.00 85.06 139 PHE A N 1
ATOM 1041 C CA . PHE A 1 139 ? 19.389 -8.077 -10.958 1.00 85.06 139 PHE A CA 1
ATOM 1042 C C . PHE A 1 139 ? 18.257 -7.096 -10.619 1.00 85.06 139 PHE A C 1
ATOM 1044 O O . PHE A 1 139 ? 17.172 -7.538 -10.239 1.00 85.06 139 PHE A O 1
ATOM 1051 N N . GLY A 1 140 ? 18.479 -5.785 -10.761 1.00 85.81 140 GLY A N 1
ATOM 1052 C CA . GLY A 1 140 ? 17.521 -4.752 -10.371 1.00 85.81 140 GLY A CA 1
ATOM 1053 C C . GLY A 1 140 ? 16.248 -4.800 -11.199 1.00 85.81 140 GLY A C 1
ATOM 1054 O O . GLY A 1 140 ? 15.177 -4.894 -10.621 1.00 85.81 140 GLY A O 1
ATOM 1055 N N . LYS A 1 141 ? 16.342 -4.834 -12.534 1.00 83.44 141 LYS A N 1
ATOM 1056 C CA . LYS A 1 141 ? 15.165 -4.852 -13.428 1.00 83.44 141 LYS A CA 1
ATOM 1057 C C . LYS A 1 141 ? 14.233 -6.068 -13.235 1.00 83.44 141 LYS A C 1
ATOM 1059 O O . LYS A 1 141 ? 13.018 -5.876 -13.117 1.00 83.44 141 LYS A O 1
ATOM 1064 N N . PRO A 1 142 ? 14.741 -7.316 -13.150 1.00 83.12 142 PRO A N 1
ATOM 1065 C CA . PRO A 1 142 ? 13.901 -8.472 -12.829 1.00 83.12 142 PRO A CA 1
ATOM 1066 C C . PRO A 1 142 ? 13.257 -8.386 -11.437 1.00 83.12 142 PRO A C 1
ATOM 1068 O O . PRO A 1 142 ? 12.089 -8.738 -11.271 1.00 83.12 142 PRO A O 1
ATOM 1071 N N . LEU A 1 143 ? 14.001 -7.896 -10.438 1.00 86.44 143 LEU A N 1
ATOM 1072 C CA . LEU A 1 143 ? 13.505 -7.739 -9.070 1.00 86.44 143 LEU A CA 1
ATOM 1073 C C . LEU A 1 143 ? 12.452 -6.627 -8.967 1.00 86.44 143 LEU A C 1
ATOM 1075 O O . LEU A 1 143 ? 11.410 -6.836 -8.352 1.00 86.44 143 LEU A O 1
ATOM 1079 N N . GLU A 1 144 ? 12.698 -5.488 -9.614 1.00 87.19 144 GLU A N 1
ATOM 1080 C CA . GLU A 1 144 ? 11.775 -4.361 -9.757 1.00 87.19 14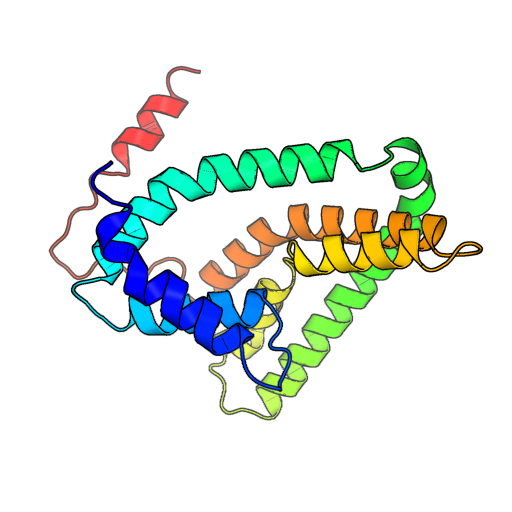4 GLU A CA 1
ATOM 1081 C C . GLU A 1 144 ? 10.431 -4.854 -10.289 1.00 87.19 144 GLU A C 1
ATOM 1083 O O . GLU A 1 144 ? 9.391 -4.624 -9.679 1.00 87.19 144 GLU A O 1
ATOM 1088 N N . THR A 1 145 ? 10.464 -5.636 -11.369 1.00 84.50 145 THR A N 1
ATOM 1089 C CA . THR A 1 145 ? 9.263 -6.219 -11.974 1.00 84.50 145 THR A CA 1
ATOM 1090 C C . THR A 1 145 ? 8.512 -7.127 -10.997 1.00 84.50 145 THR A C 1
ATOM 1092 O O . THR A 1 145 ? 7.298 -6.999 -10.838 1.00 84.50 145 THR A O 1
ATOM 1095 N N . ALA A 1 146 ? 9.207 -8.057 -10.333 1.00 86.75 146 ALA A N 1
ATOM 1096 C CA . ALA A 1 146 ? 8.573 -9.005 -9.416 1.00 86.75 146 ALA A CA 1
ATOM 1097 C C . ALA A 1 146 ? 7.948 -8.309 -8.194 1.00 86.75 146 ALA A C 1
ATOM 1099 O O . ALA A 1 146 ? 6.854 -8.674 -7.751 1.00 86.75 146 ALA A O 1
ATOM 1100 N N . LEU A 1 147 ? 8.620 -7.283 -7.666 1.00 88.69 147 LEU A N 1
ATOM 1101 C CA . LEU A 1 147 ? 8.121 -6.456 -6.571 1.00 88.69 147 LEU A CA 1
ATOM 1102 C C . LEU A 1 147 ? 6.932 -5.601 -7.018 1.00 88.69 147 LEU A C 1
ATOM 1104 O O . LEU A 1 147 ? 5.905 -5.608 -6.342 1.00 88.69 147 LEU A O 1
ATOM 1108 N N . ALA A 1 148 ? 7.024 -4.939 -8.173 1.00 86.44 148 ALA A N 1
ATOM 1109 C CA . ALA A 1 148 ? 5.943 -4.148 -8.755 1.00 86.44 148 ALA A CA 1
ATOM 1110 C C . ALA A 1 148 ? 4.681 -4.999 -8.974 1.00 86.44 148 ALA A C 1
ATOM 1112 O O . ALA A 1 148 ? 3.594 -4.615 -8.542 1.00 86.44 148 ALA A O 1
ATOM 1113 N N . ALA A 1 149 ? 4.832 -6.200 -9.541 1.00 87.00 149 ALA A N 1
ATOM 1114 C CA . ALA A 1 149 ? 3.744 -7.163 -9.709 1.00 87.00 149 ALA A CA 1
ATOM 1115 C C . ALA A 1 149 ? 3.088 -7.541 -8.369 1.00 87.00 149 ALA A C 1
ATOM 1117 O O . ALA A 1 149 ? 1.862 -7.548 -8.250 1.00 87.00 149 ALA A O 1
ATOM 1118 N N . SER A 1 150 ? 3.893 -7.818 -7.337 1.00 88.31 150 SER A N 1
ATOM 1119 C CA . SER A 1 150 ? 3.391 -8.128 -5.991 1.00 88.31 150 SER A CA 1
ATOM 1120 C C . SER A 1 150 ? 2.644 -6.942 -5.368 1.00 88.31 150 SER A C 1
ATOM 1122 O O . SER A 1 150 ? 1.583 -7.123 -4.767 1.00 88.31 150 SER A O 1
ATOM 1124 N N . ILE A 1 151 ? 3.148 -5.716 -5.547 1.00 88.88 151 ILE A N 1
ATOM 1125 C CA . ILE A 1 151 ? 2.500 -4.495 -5.052 1.00 88.88 151 ILE A CA 1
ATOM 1126 C C . ILE A 1 151 ? 1.128 -4.310 -5.709 1.00 88.88 151 ILE A C 1
ATOM 1128 O O . ILE A 1 151 ? 0.151 -4.093 -4.995 1.00 88.88 151 ILE A O 1
ATOM 1132 N N . VAL A 1 152 ? 1.024 -4.471 -7.033 1.00 85.25 152 VAL A N 1
ATOM 1133 C CA . VAL A 1 152 ? -0.256 -4.376 -7.760 1.00 85.25 152 VAL A CA 1
ATOM 1134 C C . VAL A 1 152 ? -1.267 -5.398 -7.242 1.00 85.25 152 VAL A C 1
ATOM 1136 O O . VAL A 1 152 ? -2.410 -5.039 -6.957 1.00 85.25 152 VAL A O 1
ATOM 1139 N N . LEU A 1 153 ? -0.850 -6.654 -7.047 1.00 87.25 153 LEU A N 1
ATOM 1140 C CA . LEU A 1 153 ? -1.716 -7.696 -6.484 1.00 87.25 153 LEU A CA 1
ATOM 1141 C C . LEU A 1 153 ? -2.236 -7.311 -5.091 1.00 87.25 153 LEU A C 1
ATOM 1143 O O . LEU A 1 153 ? -3.438 -7.385 -4.831 1.00 87.25 153 LEU A O 1
ATOM 1147 N N . ASN A 1 154 ? -1.353 -6.834 -4.210 1.00 88.25 154 ASN A N 1
ATOM 1148 C CA . ASN A 1 154 ? -1.736 -6.377 -2.871 1.00 88.25 154 ASN A CA 1
ATOM 1149 C C . ASN A 1 154 ? -2.672 -5.160 -2.916 1.00 88.25 154 ASN A C 1
ATOM 1151 O O . ASN A 1 154 ? -3.559 -5.028 -2.071 1.00 88.25 154 ASN A O 1
ATOM 1155 N N . GLN A 1 155 ? -2.517 -4.289 -3.914 1.00 87.88 155 GLN A N 1
ATOM 1156 C CA . GLN A 1 155 ? -3.381 -3.129 -4.106 1.00 87.88 155 GLN A CA 1
ATOM 1157 C C . GLN A 1 155 ? -4.806 -3.519 -4.506 1.00 87.88 155 GLN A C 1
ATOM 1159 O O . GLN A 1 155 ? -5.752 -2.866 -4.074 1.00 87.88 155 GLN A O 1
ATOM 1164 N N . LEU A 1 156 ? -4.967 -4.593 -5.284 1.00 86.69 156 LEU A N 1
ATOM 1165 C CA . LEU A 1 156 ? -6.276 -5.120 -5.681 1.00 86.69 156 LEU A CA 1
ATOM 1166 C C . LEU A 1 156 ? -6.975 -5.860 -4.531 1.00 86.69 156 LEU A C 1
ATOM 1168 O O . LEU A 1 156 ? -8.176 -5.700 -4.319 1.00 86.69 156 LEU A O 1
ATOM 1172 N N . ILE A 1 157 ? -6.223 -6.657 -3.768 1.00 88.62 157 ILE A N 1
ATOM 1173 C CA . ILE A 1 157 ? -6.751 -7.466 -2.654 1.00 88.62 157 ILE A CA 1
ATOM 1174 C C . ILE A 1 157 ? -7.036 -6.605 -1.412 1.00 88.62 157 ILE A C 1
ATOM 1176 O O . ILE A 1 157 ? -7.920 -6.907 -0.605 1.00 88.62 157 ILE A O 1
ATOM 1180 N N . GLY A 1 158 ? -6.295 -5.513 -1.260 1.00 88.81 158 GLY A N 1
ATOM 1181 C CA . GLY A 1 158 ? -6.290 -4.694 -0.063 1.00 88.81 158 GLY A CA 1
ATOM 1182 C C . GLY A 1 158 ? -7.627 -4.022 0.296 1.00 88.81 158 GLY A C 1
ATOM 1183 O O . GLY A 1 158 ? -8.063 -4.185 1.435 1.00 88.81 158 GLY A O 1
ATOM 1184 N N . PRO A 1 159 ? -8.332 -3.314 -0.611 1.00 90.00 159 PRO A N 1
ATOM 1185 C CA . PRO A 1 159 ? -9.602 -2.661 -0.280 1.00 90.00 159 PRO A CA 1
ATOM 1186 C C . PRO A 1 159 ? -10.699 -3.635 0.195 1.00 90.00 159 PRO A C 1
ATOM 1188 O O . PRO A 1 159 ? -11.349 -3.344 1.206 1.00 90.00 159 PRO A O 1
ATOM 1191 N N . PRO A 1 160 ? -10.900 -4.813 -0.438 1.00 91.38 160 PRO A N 1
ATOM 1192 C CA . PRO A 1 160 ? -11.771 -5.855 0.106 1.00 91.38 160 PRO A CA 1
ATOM 1193 C C . PRO A 1 160 ? -11.373 -6.314 1.515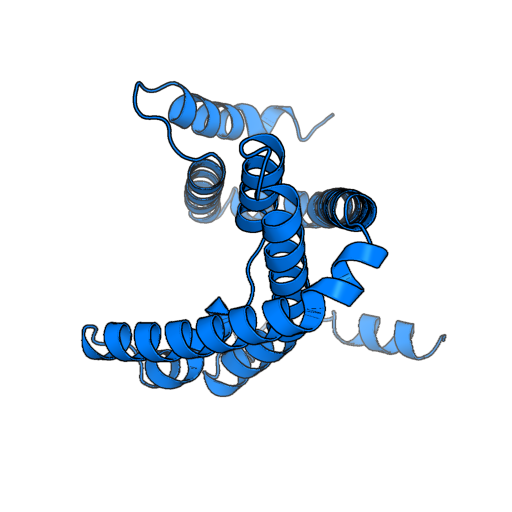 1.00 91.38 160 PRO A C 1
ATOM 1195 O O . PRO A 1 160 ? -12.240 -6.448 2.383 1.00 91.38 160 PRO A O 1
ATOM 1198 N N . MET A 1 161 ? -10.076 -6.528 1.760 1.00 90.81 161 MET A N 1
ATOM 1199 C CA . MET A 1 161 ? -9.571 -6.961 3.066 1.00 90.81 161 MET A CA 1
ATOM 1200 C C . MET A 1 161 ? -9.745 -5.893 4.145 1.00 90.81 161 MET A C 1
ATOM 1202 O O . MET A 1 161 ? -10.213 -6.215 5.235 1.00 90.81 161 MET A O 1
ATOM 1206 N N . LEU A 1 162 ? -9.471 -4.624 3.838 1.00 91.31 162 LEU A N 1
ATOM 1207 C CA . LEU A 1 162 ? -9.712 -3.506 4.748 1.00 91.31 162 LEU A CA 1
ATOM 1208 C C . LEU A 1 162 ? -11.204 -3.379 5.079 1.00 91.31 162 LEU A C 1
ATOM 1210 O O . LEU A 1 162 ? -11.580 -3.256 6.243 1.00 91.31 162 LEU A O 1
ATOM 1214 N N . LYS A 1 163 ? -12.079 -3.480 4.072 1.00 90.19 163 LYS A N 1
ATOM 1215 C CA . LYS A 1 163 ? -13.534 -3.460 4.279 1.00 90.19 163 LYS A CA 1
ATOM 1216 C C . LYS A 1 163 ? -13.995 -4.616 5.170 1.00 90.19 163 LYS A C 1
ATOM 1218 O O . LYS A 1 163 ? -14.875 -4.429 6.011 1.00 90.19 163 LYS A O 1
ATOM 1223 N N . LEU A 1 164 ? -13.413 -5.803 5.001 1.00 89.94 164 LEU A N 1
ATOM 1224 C CA . LEU A 1 164 ? -13.664 -6.947 5.875 1.00 89.94 164 LEU A CA 1
ATOM 1225 C C . LEU A 1 164 ? -13.167 -6.679 7.301 1.00 89.94 164 LEU A C 1
ATOM 1227 O O . LEU A 1 164 ? -13.902 -6.966 8.243 1.00 89.94 164 LEU A O 1
ATOM 1231 N N . ALA A 1 165 ? -11.974 -6.102 7.453 1.00 90.19 165 ALA A N 1
ATOM 1232 C CA . ALA A 1 165 ? -11.390 -5.746 8.742 1.00 90.19 165 ALA A CA 1
ATOM 1233 C C . ALA A 1 165 ? -12.320 -4.819 9.528 1.00 90.19 165 ALA A C 1
ATOM 1235 O O . ALA A 1 165 ? -12.726 -5.168 10.631 1.00 90.19 165 ALA A O 1
ATOM 1236 N N . LEU A 1 166 ? -12.750 -3.715 8.907 1.00 89.31 166 LEU A N 1
ATOM 1237 C CA . LEU A 1 166 ? -13.654 -2.727 9.505 1.00 89.31 166 LEU A CA 1
ATOM 1238 C C . LEU A 1 166 ? -15.014 -3.331 9.873 1.00 89.31 166 LEU A C 1
ATOM 1240 O O . LEU A 1 166 ? -15.590 -3.036 10.918 1.00 89.31 166 LEU A O 1
ATOM 1244 N N . ARG A 1 167 ? -15.559 -4.207 9.021 1.00 88.69 167 ARG A N 1
ATOM 1245 C CA . ARG A 1 167 ? -16.832 -4.887 9.308 1.00 88.69 167 ARG A CA 1
ATOM 1246 C C . ARG A 1 167 ? -16.714 -5.853 10.478 1.00 88.69 167 ARG A C 1
ATOM 1248 O O . ARG A 1 167 ? -17.636 -5.945 11.279 1.00 88.69 167 ARG A O 1
ATOM 1255 N N . ARG A 1 168 ? -15.604 -6.584 10.566 1.00 86.44 168 ARG A N 1
ATOM 1256 C CA . ARG A 1 168 ? -15.364 -7.574 11.621 1.00 86.44 168 ARG A CA 1
ATOM 1257 C C . ARG A 1 168 ? -14.893 -6.949 12.931 1.00 86.44 168 ARG A C 1
ATOM 1259 O O . ARG A 1 168 ? -15.136 -7.544 13.975 1.00 86.44 168 ARG A O 1
ATOM 1266 N N . SER A 1 169 ? -14.274 -5.769 12.891 1.00 85.88 169 SER A N 1
ATOM 1267 C CA . SER A 1 169 ? -13.951 -4.983 14.085 1.00 85.88 169 SER A CA 1
ATOM 1268 C C . SER A 1 169 ? -15.160 -4.244 14.661 1.00 85.88 169 SER A C 1
ATOM 1270 O O . SER A 1 169 ? -15.108 -3.808 15.806 1.00 85.88 169 SER A O 1
ATOM 1272 N N . GLY A 1 170 ? -16.256 -4.132 13.901 1.00 82.38 170 GLY A N 1
ATOM 1273 C CA . GLY A 1 170 ? -17.433 -3.346 14.283 1.00 82.38 170 GLY A CA 1
ATOM 1274 C C . GLY A 1 170 ? -17.295 -1.849 13.981 1.00 82.38 170 GLY A C 1
ATOM 1275 O O . GLY A 1 170 ? -18.207 -1.083 14.271 1.00 82.38 170 GLY A O 1
ATOM 1276 N N . GLU A 1 171 ? -16.197 -1.427 13.350 1.00 79.06 171 GLU A N 1
ATOM 1277 C CA . GLU A 1 171 ? -15.909 -0.023 13.025 1.00 79.06 171 GLU A CA 1
ATOM 1278 C C . GLU A 1 171 ? -16.538 0.437 11.704 1.00 79.06 171 GLU A C 1
ATOM 1280 O O . GLU A 1 171 ? -16.584 1.628 11.412 1.00 79.06 171 GLU A O 1
ATOM 1285 N N . ALA A 1 172 ? -17.074 -0.486 10.900 1.00 74.44 172 ALA A N 1
ATOM 1286 C CA . ALA A 1 172 ? -17.759 -0.141 9.653 1.00 74.44 172 ALA A CA 1
ATOM 1287 C C . ALA A 1 172 ? -19.047 0.680 9.861 1.00 74.44 172 ALA A C 1
ATOM 1289 O O . ALA A 1 172 ? -19.511 1.317 8.917 1.00 74.44 172 ALA A O 1
ATOM 1290 N N . PHE A 1 173 ? -19.631 0.656 11.065 1.00 60.16 173 PHE A N 1
ATOM 1291 C CA . PHE A 1 173 ? -20.873 1.353 11.396 1.00 60.16 173 PHE A CA 1
ATOM 1292 C C . PHE A 1 173 ? -20.779 2.024 12.772 1.00 60.16 173 PHE A C 1
ATOM 1294 O O . PHE A 1 173 ? -21.497 1.667 13.703 1.00 60.16 173 PHE A O 1
ATOM 1301 N N . SER A 1 174 ? -19.935 3.046 12.917 1.00 51.22 174 SER A N 1
ATOM 1302 C CA . SER A 1 174 ? -20.257 4.080 13.904 1.00 51.22 174 SER A CA 1
ATOM 1303 C C . SER A 1 174 ? -21.464 4.848 13.371 1.00 51.22 174 SER A C 1
ATOM 1305 O O . SER A 1 174 ? -21.341 5.632 12.431 1.00 51.22 174 SER A O 1
ATOM 1307 N N . ALA A 1 175 ? -22.647 4.570 13.925 1.00 41.12 175 ALA A N 1
ATOM 1308 C CA . ALA A 1 175 ? -23.839 5.364 13.656 1.00 41.12 175 ALA A CA 1
ATOM 1309 C C . ALA A 1 175 ? -23.494 6.857 13.832 1.00 41.12 175 ALA A C 1
ATOM 1311 O O . ALA A 1 175 ? -22.822 7.202 14.812 1.00 41.12 175 ALA A O 1
ATOM 1312 N N . PRO A 1 176 ? -23.906 7.749 12.908 1.00 44.44 176 PRO A N 1
ATOM 1313 C CA . PRO A 1 176 ? -23.748 9.178 13.132 1.00 44.44 176 PRO A CA 1
ATOM 1314 C C . PRO A 1 176 ? -24.391 9.525 14.484 1.00 44.44 176 PRO A C 1
ATOM 1316 O O . PRO A 1 176 ? -25.439 8.957 14.811 1.00 44.44 176 PRO A O 1
ATOM 1319 N N . PRO A 1 177 ? -23.779 10.408 15.297 1.00 42.25 177 PRO A N 1
ATOM 1320 C CA . PRO A 1 177 ? -24.361 10.807 16.573 1.00 42.25 177 PRO A CA 1
ATOM 1321 C C . PRO A 1 177 ? -25.817 11.220 16.340 1.00 42.25 177 PRO A C 1
ATOM 1323 O O . PRO A 1 177 ? -26.091 11.981 15.406 1.00 42.25 177 PRO A O 1
ATOM 1326 N N . ALA A 1 178 ? -26.730 10.651 17.134 1.00 44.72 178 ALA A N 1
ATOM 1327 C CA . ALA A 1 178 ? -28.173 10.810 16.981 1.00 44.72 178 ALA A CA 1
ATOM 1328 C C . ALA A 1 178 ? -28.522 12.292 16.755 1.00 44.72 178 ALA A C 1
ATOM 1330 O O . ALA A 1 178 ? -28.338 13.116 17.650 1.00 44.72 178 ALA A O 1
ATOM 1331 N N . GLY A 1 179 ? -28.947 12.635 15.532 1.00 45.34 179 GLY A N 1
ATOM 1332 C CA . GLY A 1 179 ? -29.299 14.009 15.152 1.00 45.34 179 GLY A CA 1
ATOM 1333 C C . GLY A 1 179 ? -28.732 14.544 13.831 1.00 45.34 179 GLY A C 1
ATOM 1334 O O . GLY A 1 179 ? -29.030 15.685 13.491 1.00 45.34 179 GLY A O 1
ATOM 1335 N N . ARG A 1 180 ? -27.944 13.782 13.055 1.00 49.88 180 ARG A N 1
ATOM 1336 C CA . ARG A 1 180 ? -27.584 14.177 11.677 1.00 49.88 180 ARG A CA 1
ATOM 1337 C C . ARG A 1 180 ? -27.949 13.106 10.655 1.00 49.88 180 ARG A C 1
ATOM 1339 O O . ARG A 1 180 ? -27.217 12.138 10.474 1.00 49.88 180 ARG A O 1
ATOM 1346 N N . GLU A 1 181 ? -29.067 13.324 9.967 1.00 37.00 181 GLU A N 1
ATOM 1347 C CA . GLU A 1 181 ? -29.425 12.602 8.746 1.00 37.00 181 GLU A CA 1
ATOM 1348 C C . GLU A 1 181 ? -28.364 12.865 7.668 1.00 37.00 181 GLU A C 1
ATOM 1350 O O . GLU A 1 181 ? -28.157 13.994 7.218 1.00 37.00 18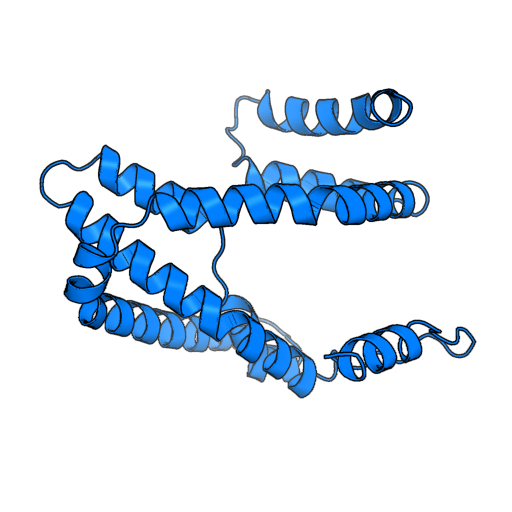1 GLU A O 1
ATOM 1355 N N . TRP A 1 182 ? -27.656 11.814 7.263 1.00 43.47 182 TRP A N 1
ATOM 1356 C CA . TRP A 1 182 ? -26.770 11.850 6.107 1.00 43.47 182 TRP A CA 1
ATOM 1357 C C . TRP A 1 182 ? -27.611 11.698 4.832 1.00 43.47 182 TRP A C 1
ATOM 1359 O O . TRP A 1 182 ? -27.942 10.586 4.431 1.00 43.47 182 TRP A O 1
ATOM 1369 N N . LYS A 1 183 ? -27.935 12.814 4.169 1.00 36.31 183 LYS A N 1
ATOM 1370 C CA . LYS A 1 183 ? -28.653 1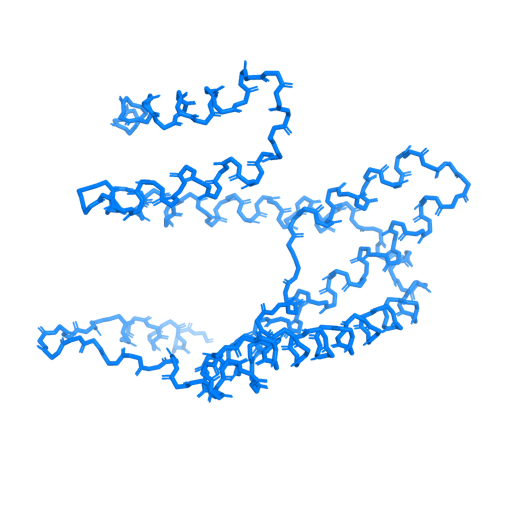2.846 2.874 1.00 36.31 183 LYS A CA 1
ATOM 1371 C C . LYS A 1 183 ? -27.830 12.365 1.662 1.00 36.31 183 LYS A C 1
ATOM 1373 O O . LYS A 1 183 ? -28.231 12.561 0.524 1.00 36.31 183 LYS A O 1
ATOM 1378 N N . GLY A 1 184 ? -26.667 11.747 1.870 1.00 40.12 184 GLY A N 1
ATOM 1379 C CA . GLY A 1 184 ? -25.793 11.292 0.780 1.00 40.12 184 GLY A CA 1
ATOM 1380 C C . GLY A 1 184 ? -26.080 9.878 0.264 1.00 40.12 184 GLY A C 1
ATOM 1381 O O . GLY A 1 184 ? -25.367 9.416 -0.619 1.00 40.12 184 GLY A O 1
ATOM 1382 N N . ALA A 1 185 ? -27.066 9.167 0.821 1.00 42.88 185 ALA A N 1
ATOM 1383 C CA . ALA A 1 185 ? -27.415 7.814 0.375 1.00 42.88 185 ALA A CA 1
ATOM 1384 C C . ALA A 1 185 ? -28.346 7.797 -0.856 1.00 42.88 185 ALA A C 1
ATOM 1386 O O . ALA A 1 185 ? -28.317 6.825 -1.604 1.00 42.88 185 ALA A O 1
ATOM 1387 N N . GLU A 1 186 ? -29.113 8.865 -1.108 1.00 38.09 186 GLU A N 1
ATOM 1388 C CA . GLU A 1 186 ? -29.995 8.959 -2.288 1.00 38.09 186 GLU A CA 1
ATOM 1389 C C . GLU A 1 186 ? -29.213 9.216 -3.588 1.00 38.09 186 GLU A C 1
ATOM 1391 O O . GLU A 1 186 ? -29.476 8.565 -4.595 1.00 38.09 186 GLU A O 1
ATOM 1396 N N . ALA A 1 187 ? -28.152 10.033 -3.554 1.00 36.97 187 ALA A N 1
ATOM 1397 C CA . ALA A 1 187 ? -27.370 10.366 -4.753 1.00 36.97 187 ALA A CA 1
ATOM 1398 C C . ALA A 1 187 ? -26.578 9.179 -5.348 1.00 36.97 187 ALA A C 1
ATOM 1400 O O . ALA A 1 187 ? -26.275 9.161 -6.538 1.00 36.97 187 ALA A O 1
ATOM 1401 N N . ALA A 1 188 ? -26.239 8.170 -4.536 1.00 40.41 188 ALA A N 1
ATOM 1402 C CA . ALA A 1 188 ? -25.553 6.966 -5.015 1.00 40.41 188 ALA A CA 1
ATOM 1403 C C . ALA A 1 188 ? -26.516 5.936 -5.638 1.00 40.41 188 ALA A C 1
ATOM 1405 O O . ALA A 1 188 ? -26.074 5.076 -6.397 1.00 40.41 188 ALA A O 1
ATOM 1406 N N . GLY A 1 189 ? -27.813 6.015 -5.316 1.00 36.59 189 GLY A N 1
ATOM 1407 C CA . GLY A 1 189 ? -28.847 5.157 -5.896 1.00 36.59 189 GLY A CA 1
ATOM 1408 C C . GLY A 1 189 ? -29.293 5.625 -7.281 1.00 36.59 189 GLY A C 1
ATOM 1409 O O . GLY A 1 189 ? -29.517 4.792 -8.153 1.00 36.59 189 GLY A O 1
ATOM 1410 N N . GLU A 1 190 ? -29.354 6.940 -7.510 1.00 39.38 190 GLU A N 1
ATOM 1411 C CA . GLU A 1 190 ? -29.784 7.505 -8.799 1.00 39.38 190 GLU A CA 1
ATOM 1412 C C . GLU A 1 190 ? -28.741 7.307 -9.909 1.00 39.38 190 GLU A C 1
ATOM 1414 O O . GLU A 1 190 ? -29.097 6.910 -11.014 1.00 39.38 190 GLU A O 1
ATOM 1419 N N . SER A 1 191 ? -27.440 7.425 -9.612 1.00 34.34 191 SER A N 1
ATOM 1420 C CA . SER A 1 191 ? -26.389 7.186 -10.618 1.00 34.34 191 SER A CA 1
ATOM 1421 C C . SER A 1 191 ? -26.252 5.715 -11.046 1.00 34.34 191 SER A C 1
ATOM 1423 O O . SER A 1 191 ? -25.628 5.448 -12.071 1.00 34.34 191 SER A O 1
ATOM 1425 N N . ALA A 1 192 ? -26.799 4.761 -10.285 1.00 38.84 192 ALA A N 1
ATOM 1426 C CA . ALA A 1 192 ? -26.832 3.343 -10.657 1.00 38.84 192 ALA A CA 1
ATOM 1427 C C . ALA A 1 192 ? -28.104 2.952 -11.434 1.00 38.84 192 ALA A C 1
ATOM 1429 O O . ALA A 1 192 ? -28.173 1.839 -11.948 1.00 38.84 192 ALA A O 1
ATOM 1430 N N . ALA A 1 193 ? -29.099 3.842 -11.508 1.00 36.72 193 ALA A N 1
ATOM 1431 C CA . ALA A 1 193 ? -30.343 3.629 -12.246 1.00 36.72 193 ALA A CA 1
ATOM 1432 C C . ALA A 1 193 ? -30.332 4.261 -13.655 1.00 36.72 193 ALA A C 1
ATOM 1434 O O . ALA A 1 193 ? -31.228 3.976 -14.445 1.00 36.72 193 ALA A O 1
ATOM 1435 N N . GLU A 1 194 ? -29.328 5.087 -13.977 1.00 36.66 194 GLU A N 1
ATOM 1436 C CA . GLU A 1 194 ? -29.145 5.726 -15.296 1.00 36.66 194 GLU A CA 1
ATOM 1437 C C . GLU A 1 194 ? -28.013 5.110 -16.154 1.00 36.66 194 GLU A C 1
ATOM 1439 O O . GLU A 1 194 ? -27.631 5.689 -17.172 1.00 36.66 194 GLU A O 1
ATOM 1444 N N . ALA A 1 195 ? -27.495 3.932 -15.782 1.00 33.88 195 ALA A N 1
ATOM 1445 C CA . ALA A 1 195 ? -26.617 3.100 -16.621 1.00 33.88 195 ALA A CA 1
ATOM 1446 C C . ALA A 1 195 ? -27.369 1.862 -17.128 1.00 33.88 195 ALA A C 1
ATOM 1448 O O . ALA A 1 195 ? -27.171 1.502 -18.312 1.00 33.88 195 ALA A O 1
#

Radius of gyration: 20.68 Å; Cα contacts (8 Å, |Δi|>4): 126; chains: 1; bounding box: 53×49×46 Å

pLDDT: mean 76.89, std 17.4, range [33.88, 94.12]

Organism: Chrysotila carterae (NCBI:txid13221)

InterPro domains:
  IPR038770 Sodium/solute symporter superfamily [G3DSA:1.20.1530.20] (10-172)